Protein AF-A0A8C6UGY0-F1 (afdb_monomer)

Sequence (254 aa):
MSSPLVQVFDCLCHLDAMTVPVAARCPNSFCSDSETLQMAKPNTSGGLWNCAHPITYSQETQELLKLLMKESHLANVQKRQIRECLNNGAPLHLACVSMPSSPPPPQSKPSQSTSHGPASKLQKRRTIEQCKAGDSYVRERFRPGPIRDLEKEKQRFQRILEMGKDKGEVTINQRPSKKPPQQKERFDEIMEEIEERRQFLDDMASVGQEHEYANIINAEISQRIRELKMLDKSRTQTLEKGTLEQKRDKTEEI

Foldseek 3Di:
DDDPPDDDDDDDDDDDDDDDDDDDDDDDDDDDDDDDDDDDDDDDDDDPPDPPDQAQDDPVRVVVVVVVVVPDPDDPVLVVVVVVCNVRSNDPPPPPPPDPDDDDDPPDDPDPPPPPPPDPDPPPDDDPVRVVPDCPVPPDDDDDDPDDDVVVVVVQVVCCVVPVDNDPDDPDPDDPPPPPCDLVNVLVVLVVVLVVLVVVLVVCVVVVNNVVCVVVSVVVSVVSVVVNVVSVVVVVVVVVVVVVVVVVVVVVPD

pLDDT: mean 70.48, std 22.39, range [28.47, 98.31]

InterPro domains:
  IPR007914 Uncharacterised protein family UPF0193 [PF05250] (43-241)
  IPR007914 Uncharacterised protein family UPF0193 [PTHR28348] (42-246)

Radius of gyration: 41.96 Å; Cα contacts (8 Å, |Δi|>4): 59; chains: 1; bounding box: 64×87×104 Å

Secondary structure (DSSP, 8-state):
----------------------------------------PPPS---TT---S-----HHHHHHHHHHHHHS---HHHHHHHHHHHHHT----TT-------PPPP-----------------PPPPHHHHHSSSTTSPPPP-------HHHHHHHHHHHHHHS------------------HHHHHHHHHHHHHHHHHHHHHHHHHT-HHHHHHHHHHHHHHHHHHHHHHHHHHHHHHHHHHHHHHHHTTS--

Mean predicted aligned error: 24.03 Å

Structure (mmCIF, N/CA/C/O backbone):
data_AF-A0A8C6UGY0-F1
#
_entry.id   AF-A0A8C6UGY0-F1
#
loop_
_atom_site.group_PDB
_atom_site.id
_atom_site.type_symbol
_atom_site.label_atom_id
_atom_site.label_alt_id
_atom_site.label_comp_id
_atom_site.label_asym_id
_atom_site.label_entity_id
_atom_site.label_seq_id
_atom_site.pdbx_PDB_ins_code
_atom_site.Cartn_x
_atom_site.Cartn_y
_atom_site.Cartn_z
_atom_site.occupancy
_atom_site.B_iso_or_equiv
_atom_site.auth_seq_id
_atom_site.auth_comp_id
_atom_site.auth_asym_id
_atom_site.auth_atom_id
_atom_site.pdbx_PDB_model_num
ATOM 1 N N . MET A 1 1 ? -21.104 22.148 33.502 1.00 48.00 1 MET A N 1
ATOM 2 C CA . MET A 1 1 ? -20.696 20.932 34.228 1.00 48.00 1 MET A CA 1
ATOM 3 C C . MET A 1 1 ? -21.819 19.926 34.123 1.00 48.00 1 MET A C 1
ATOM 5 O O . MET A 1 1 ? -22.867 20.183 34.690 1.00 48.00 1 MET A O 1
ATOM 9 N N . SER A 1 2 ? -21.632 18.865 33.343 1.00 40.34 2 SER A N 1
ATOM 10 C CA . SER A 1 2 ? -22.206 17.541 33.607 1.00 40.34 2 SER A CA 1
ATOM 11 C C . SER A 1 2 ? -21.621 16.578 32.576 1.00 40.34 2 SER A C 1
ATOM 13 O O . SER A 1 2 ? -21.783 16.790 31.375 1.00 40.34 2 SER A O 1
ATOM 15 N N . SER A 1 3 ? -20.855 15.600 33.049 1.00 37.12 3 SER A N 1
ATOM 16 C CA . SER A 1 3 ? -20.213 14.569 32.234 1.00 37.12 3 SER A CA 1
ATOM 17 C C . SER A 1 3 ? -21.221 13.460 31.908 1.00 37.12 3 SER A C 1
ATOM 19 O O . SER A 1 3 ? -21.905 13.005 32.826 1.00 37.12 3 SER A O 1
ATOM 21 N N . PRO A 1 4 ? -21.304 12.970 30.660 1.00 44.72 4 PRO A N 1
ATOM 22 C CA . PRO A 1 4 ? -22.103 11.801 30.317 1.00 44.72 4 PRO A CA 1
ATOM 23 C C . PRO A 1 4 ? -21.288 10.542 30.630 1.00 44.72 4 PRO A C 1
ATOM 25 O O . PRO A 1 4 ? -20.620 9.977 29.772 1.00 44.72 4 PRO A O 1
ATOM 28 N N . LEU A 1 5 ? -21.276 10.149 31.901 1.00 44.47 5 LEU A N 1
ATOM 29 C CA . LEU A 1 5 ? -20.612 8.933 32.374 1.00 44.47 5 LEU A CA 1
ATOM 30 C C . LEU A 1 5 ? -21.593 8.082 33.184 1.00 44.47 5 LEU A C 1
ATOM 32 O O . LEU A 1 5 ? -21.281 7.636 34.278 1.00 44.47 5 LEU A O 1
ATOM 36 N N . VAL A 1 6 ? -22.812 7.908 32.676 1.00 49.00 6 VAL A N 1
ATOM 37 C CA . VAL A 1 6 ? -23.770 6.925 33.191 1.00 49.00 6 VAL A CA 1
ATOM 38 C C . VAL A 1 6 ? -24.689 6.545 32.039 1.00 49.00 6 VAL A C 1
ATOM 40 O O . VAL A 1 6 ? -25.429 7.407 31.582 1.00 49.00 6 VAL A O 1
ATOM 43 N N . GLN A 1 7 ? -24.602 5.295 31.578 1.00 47.72 7 GLN A N 1
ATOM 44 C CA . GLN A 1 7 ? -25.658 4.484 30.942 1.00 47.72 7 GLN A CA 1
ATOM 45 C C . GLN A 1 7 ? -25.029 3.491 29.962 1.00 47.72 7 GLN A C 1
ATOM 47 O O . GLN A 1 7 ? -25.076 3.727 28.767 1.00 47.72 7 GLN A O 1
ATOM 52 N N . VAL A 1 8 ? -24.469 2.387 30.463 1.00 38.47 8 VAL A N 1
ATOM 53 C CA . VAL A 1 8 ? -24.613 1.068 29.818 1.00 38.47 8 VAL A CA 1
ATOM 54 C C . VAL A 1 8 ? -24.438 0.010 30.919 1.00 38.47 8 VAL A C 1
ATOM 56 O O . VAL A 1 8 ? -23.391 -0.609 31.061 1.00 38.47 8 VAL A O 1
ATOM 59 N N . PHE A 1 9 ? -25.437 -0.111 31.787 1.00 35.66 9 PHE A N 1
ATOM 60 C CA . PHE A 1 9 ? -25.655 -1.312 32.592 1.00 35.66 9 PHE A CA 1
ATOM 61 C C . PHE A 1 9 ? -26.981 -1.912 32.102 1.00 35.66 9 PHE A C 1
ATOM 63 O O . PHE A 1 9 ? -27.909 -1.153 31.825 1.00 35.66 9 PHE A O 1
ATOM 70 N N . ASP A 1 10 ? -27.016 -3.243 32.017 1.00 35.84 10 ASP A N 1
ATOM 71 C CA . ASP A 1 10 ? -28.171 -4.135 31.804 1.00 35.84 10 ASP A CA 1
ATOM 72 C C . ASP A 1 10 ? -28.516 -4.550 30.358 1.00 35.84 10 ASP A C 1
ATOM 74 O O . ASP A 1 10 ? -29.255 -3.869 29.654 1.00 35.84 10 ASP A O 1
ATOM 78 N N . CYS A 1 11 ? -28.086 -5.756 29.951 1.00 40.28 11 CYS A N 1
ATOM 79 C CA . CYS A 1 11 ? -29.002 -6.899 29.750 1.00 40.28 11 CYS A CA 1
ATOM 80 C C . CYS A 1 11 ? -28.274 -8.164 29.253 1.00 40.28 11 CYS A C 1
ATOM 82 O O . CYS A 1 11 ? -27.754 -8.223 28.143 1.00 40.28 11 CYS A O 1
ATOM 84 N N . LEU A 1 12 ? -28.312 -9.195 30.098 1.00 38.34 12 LEU A N 1
ATOM 85 C CA . LEU A 1 12 ? -27.922 -10.582 29.850 1.00 38.34 12 LEU A CA 1
ATOM 86 C C . LEU A 1 12 ? -29.141 -11.393 29.335 1.00 38.34 12 LEU A C 1
ATOM 88 O O . LEU A 1 12 ? -30.265 -11.124 29.757 1.00 38.34 12 LEU A O 1
ATOM 92 N N . CYS A 1 13 ? -28.869 -12.450 28.550 1.00 41.09 13 CYS A N 1
ATOM 93 C CA . CYS A 1 13 ? -29.682 -13.666 28.288 1.00 41.09 13 CYS A CA 1
ATOM 94 C C . CYS A 1 13 ? -30.672 -13.711 27.092 1.00 41.09 13 CYS A C 1
ATOM 96 O O . CYS A 1 13 ? -31.822 -13.301 27.238 1.00 41.09 13 CYS A O 1
ATOM 98 N N . HIS A 1 14 ? -30.312 -14.439 26.013 1.00 36.75 14 HIS A N 1
ATOM 99 C CA . HIS A 1 14 ? -30.998 -15.695 25.605 1.00 36.75 14 HIS A CA 1
ATOM 100 C C . HIS A 1 14 ? -30.281 -16.488 24.473 1.00 36.75 14 HIS A C 1
ATOM 102 O O . HIS A 1 14 ? -30.021 -15.956 23.399 1.00 36.75 14 HIS A O 1
ATOM 108 N N . LEU A 1 15 ? -30.020 -17.773 24.772 1.00 38.62 15 LEU A N 1
ATOM 109 C CA . LEU A 1 15 ? -29.794 -18.989 23.943 1.00 38.62 15 LEU A CA 1
ATOM 110 C C . LEU A 1 15 ? -30.726 -19.089 22.696 1.00 38.62 15 LEU A C 1
ATOM 112 O O . LEU A 1 15 ? -31.784 -18.471 22.712 1.00 38.62 15 LEU A O 1
ATOM 116 N N . ASP A 1 16 ? -30.526 -19.868 21.615 1.00 33.69 16 ASP A N 1
ATOM 117 C CA . ASP A 1 16 ? -29.732 -21.082 21.330 1.00 33.69 16 ASP A CA 1
ATOM 118 C C . ASP A 1 16 ? -29.768 -21.441 19.810 1.00 33.69 16 ASP A C 1
ATOM 120 O O . ASP A 1 16 ? -30.736 -21.095 19.135 1.00 33.69 16 ASP A O 1
ATOM 124 N N . ALA A 1 17 ? -28.796 -22.265 19.361 1.00 38.38 17 ALA A N 1
ATOM 125 C CA . ALA A 1 17 ? -28.876 -23.359 18.349 1.00 38.38 17 ALA A CA 1
ATOM 126 C C . ALA A 1 17 ? -29.225 -23.073 16.854 1.00 38.38 17 ALA A C 1
ATOM 128 O O . ALA A 1 17 ? -30.003 -22.190 16.536 1.00 38.38 17 ALA A O 1
ATOM 129 N N . MET A 1 18 ? -28.824 -23.826 15.811 1.00 31.12 18 MET A N 1
ATOM 130 C CA . MET A 1 18 ? -27.861 -24.902 15.494 1.00 31.12 18 MET A CA 1
ATOM 131 C C . MET A 1 18 ? -27.992 -25.201 13.961 1.00 31.12 18 MET A C 1
ATOM 133 O O . MET A 1 18 ? -29.072 -25.040 13.399 1.00 31.12 18 MET A O 1
ATOM 137 N N . THR A 1 19 ? -26.946 -25.784 13.349 1.00 36.22 19 THR A N 1
ATOM 138 C CA . THR A 1 19 ? -26.980 -26.763 12.216 1.00 36.22 19 THR A CA 1
ATOM 139 C C . THR A 1 19 ? -26.794 -26.307 10.748 1.00 36.22 19 THR A C 1
ATOM 141 O O . THR A 1 19 ? -27.593 -25.581 10.167 1.00 36.22 19 THR A O 1
ATOM 144 N N . VAL A 1 20 ? -25.771 -26.913 10.120 1.00 35.00 20 VAL A N 1
ATOM 145 C CA . VAL A 1 20 ? -25.465 -27.085 8.675 1.00 35.00 20 VAL A CA 1
ATOM 146 C C . VAL A 1 20 ? -25.478 -28.605 8.387 1.00 35.00 20 VAL A C 1
ATOM 148 O O . VAL A 1 20 ? -25.120 -29.345 9.307 1.00 35.00 20 VAL A O 1
ATOM 151 N N . PRO A 1 21 ? -25.904 -29.124 7.206 1.00 45.19 21 PRO A N 1
ATOM 152 C CA . PRO A 1 21 ? -24.957 -29.725 6.217 1.00 45.19 21 PRO A CA 1
ATOM 153 C C . PRO A 1 21 ? -25.400 -29.590 4.720 1.00 45.19 21 PRO A C 1
ATOM 155 O O . PRO A 1 21 ? -26.587 -29.494 4.439 1.00 45.19 21 PRO A O 1
ATOM 158 N N . VAL A 1 22 ? -24.525 -29.345 3.721 1.00 33.75 22 VAL A N 1
ATOM 159 C CA . VAL A 1 22 ? -23.615 -30.213 2.899 1.00 33.75 22 VAL A CA 1
ATOM 160 C C . VAL A 1 22 ? -24.236 -30.955 1.673 1.00 33.75 22 VAL A C 1
ATOM 162 O O . VAL A 1 22 ? -25.108 -31.796 1.824 1.00 33.75 22 VAL A O 1
ATOM 165 N N . ALA A 1 23 ? -23.607 -30.702 0.500 1.00 34.69 23 ALA A N 1
ATOM 166 C CA . ALA A 1 23 ? -23.383 -31.510 -0.734 1.00 34.69 23 ALA A CA 1
ATOM 167 C C . ALA A 1 23 ? -24.501 -31.816 -1.768 1.00 34.69 23 ALA A C 1
ATOM 169 O O . ALA A 1 23 ? -25.513 -32.417 -1.444 1.00 34.69 23 ALA A O 1
ATOM 170 N N . ALA A 1 24 ? -24.224 -31.584 -3.072 1.00 35.09 24 ALA A N 1
ATOM 171 C CA . ALA A 1 24 ? -23.755 -32.605 -4.045 1.00 35.09 24 ALA A CA 1
ATOM 172 C C . ALA A 1 24 ? -23.760 -32.113 -5.525 1.00 35.09 24 ALA A C 1
ATOM 174 O O . ALA A 1 24 ? -24.445 -31.164 -5.889 1.00 35.09 24 ALA A O 1
ATOM 175 N N . ARG A 1 25 ? -22.937 -32.770 -6.360 1.00 31.98 25 ARG A N 1
ATOM 176 C CA . ARG A 1 25 ? -22.552 -32.501 -7.770 1.00 31.98 25 ARG A CA 1
ATOM 177 C C . ARG A 1 25 ? -23.517 -33.089 -8.832 1.00 31.98 25 ARG A C 1
ATOM 179 O O . ARG A 1 25 ? -24.020 -34.180 -8.618 1.00 31.98 25 ARG A O 1
ATOM 186 N N . CYS A 1 26 ? -23.621 -32.373 -9.970 1.00 29.88 26 CYS A N 1
ATOM 187 C CA . CYS A 1 26 ? -23.594 -32.700 -11.432 1.00 29.88 26 CYS A CA 1
ATOM 188 C C . CYS A 1 26 ? -23.801 -34.154 -11.976 1.00 29.88 26 CYS A C 1
ATOM 190 O O . CYS A 1 26 ? -23.555 -35.100 -11.241 1.00 29.88 26 CYS A O 1
ATOM 192 N N . PRO A 1 27 ? -23.844 -34.385 -13.322 1.00 56.47 27 PRO A N 1
ATOM 193 C CA . PRO A 1 27 ? -24.633 -33.802 -14.436 1.00 56.47 27 PRO A CA 1
ATOM 194 C C . PRO A 1 27 ? -25.122 -34.875 -15.474 1.00 56.47 27 PRO A C 1
ATOM 196 O O . PRO A 1 27 ? -24.880 -36.065 -15.302 1.00 56.47 27 PRO A O 1
ATOM 199 N N . ASN A 1 28 ? -25.700 -34.405 -16.596 1.00 34.38 28 ASN A N 1
ATOM 200 C CA . ASN A 1 28 ? -25.737 -34.960 -17.975 1.00 34.38 28 ASN A CA 1
ATOM 201 C C . ASN A 1 28 ? -27.121 -35.237 -18.584 1.00 34.38 28 ASN A C 1
ATOM 203 O O . ASN A 1 28 ? -27.865 -36.117 -18.165 1.00 34.38 28 ASN A O 1
ATOM 207 N N . SER A 1 29 ? -27.386 -34.493 -19.660 1.00 31.69 29 SER A N 1
ATOM 208 C CA . SER A 1 29 ? -28.481 -34.622 -20.614 1.00 31.69 29 SER A CA 1
ATOM 209 C C . SER A 1 29 ? -28.053 -35.451 -21.831 1.00 31.69 29 SER A C 1
ATOM 211 O O . SER A 1 29 ? -26.914 -35.379 -22.294 1.00 31.69 29 SER A O 1
ATOM 213 N N . PHE A 1 30 ? -28.995 -36.237 -22.348 1.00 28.47 30 PHE A N 1
ATOM 214 C CA . PHE A 1 30 ? -28.858 -37.137 -23.490 1.00 28.47 30 PHE A CA 1
ATOM 215 C C . PHE A 1 30 ? -29.837 -36.702 -24.601 1.00 28.47 30 PHE A C 1
ATOM 217 O O . PHE A 1 30 ? -30.992 -36.428 -24.294 1.00 28.47 30 PHE A O 1
ATOM 224 N N . CYS A 1 31 ? -29.301 -36.583 -25.830 1.00 33.06 31 CYS A N 1
ATOM 225 C CA . CYS A 1 31 ? -29.827 -36.834 -27.197 1.00 33.06 31 CYS A CA 1
ATOM 226 C C . CYS A 1 31 ? -31.352 -37.038 -27.406 1.00 33.06 31 CYS A C 1
ATOM 228 O O . CYS A 1 31 ? -31.989 -37.682 -26.588 1.00 33.06 31 CYS A O 1
ATOM 230 N N . SER A 1 32 ? 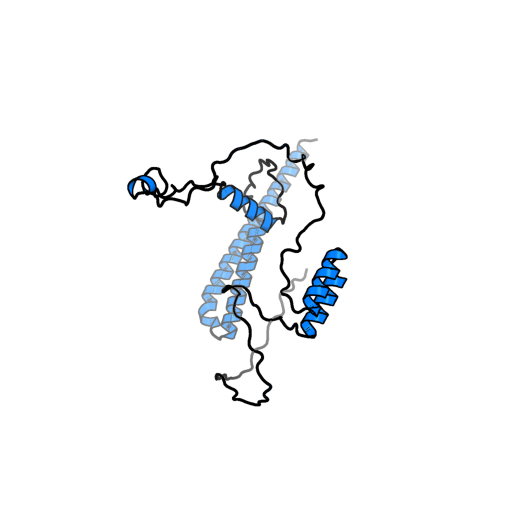-32.026 -36.645 -28.496 1.00 35.53 32 SER A N 1
ATOM 231 C CA . SER A 1 32 ? -31.700 -36.324 -29.902 1.00 35.53 32 SER A CA 1
ATOM 232 C C . SER A 1 32 ? -32.920 -35.614 -30.528 1.00 35.53 32 SER A C 1
ATOM 234 O O . SER A 1 32 ? -34.006 -35.714 -29.971 1.00 35.53 32 SER A O 1
ATOM 236 N N . ASP A 1 33 ? -32.773 -34.985 -31.700 1.00 30.17 33 ASP A N 1
ATOM 237 C CA . ASP A 1 33 ? -33.563 -35.382 -32.880 1.00 30.17 33 ASP A CA 1
ATOM 238 C C . ASP A 1 33 ? -33.024 -34.766 -34.179 1.00 30.17 33 ASP A C 1
ATOM 240 O O . ASP A 1 33 ? -32.336 -33.746 -34.207 1.00 30.17 33 ASP A O 1
ATOM 244 N N . SER A 1 34 ? -33.280 -35.513 -35.244 1.00 40.09 34 SER A N 1
ATOM 245 C CA . SER A 1 34 ? -32.649 -35.543 -36.559 1.00 40.09 34 SER A CA 1
ATOM 246 C C . SER A 1 34 ? -33.527 -34.936 -37.649 1.00 40.09 34 SER A C 1
ATOM 248 O O . SER A 1 34 ? -34.713 -35.233 -37.667 1.00 40.09 34 SER A O 1
ATOM 250 N N . GLU A 1 35 ? -32.939 -34.289 -38.661 1.00 34.72 35 GLU A N 1
ATOM 251 C CA . GLU A 1 35 ? -33.404 -34.471 -40.043 1.00 34.72 35 GLU A CA 1
ATOM 252 C C . GLU A 1 35 ? -32.343 -34.069 -41.075 1.00 34.72 35 GLU A C 1
ATOM 254 O O . GLU A 1 35 ? -31.468 -33.240 -40.835 1.00 34.72 35 GLU A O 1
ATOM 259 N N . THR A 1 36 ? -32.390 -34.747 -42.216 1.00 40.19 36 THR A N 1
ATOM 260 C CA . THR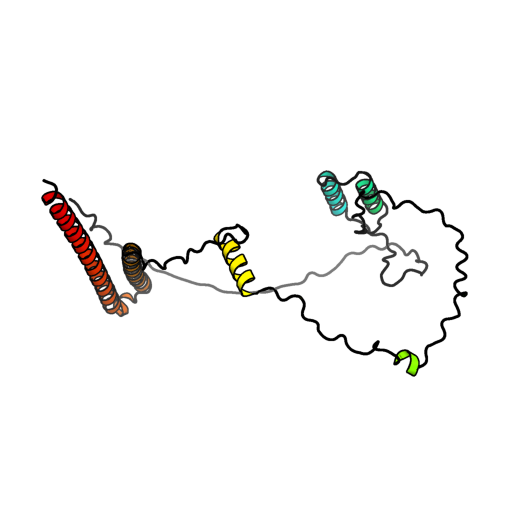 A 1 36 ? -31.300 -34.925 -43.179 1.00 40.19 36 THR A CA 1
ATOM 261 C C . THR A 1 36 ? -31.643 -34.194 -44.474 1.00 40.19 36 THR A C 1
ATOM 263 O O . THR A 1 36 ? -32.733 -34.414 -44.991 1.00 40.19 36 THR A O 1
ATOM 266 N N . LEU A 1 37 ? -30.716 -33.443 -45.089 1.00 35.38 37 LEU A N 1
ATOM 267 C CA . LEU A 1 37 ? -30.766 -33.220 -46.542 1.00 35.38 37 LEU A CA 1
ATOM 268 C C . LEU A 1 37 ? -29.379 -32.988 -47.175 1.00 35.38 37 LEU A C 1
ATOM 270 O O . LEU A 1 37 ? -28.763 -31.941 -47.033 1.00 35.38 37 LEU A O 1
ATOM 274 N N . GLN A 1 38 ? -28.943 -34.046 -47.860 1.00 34.06 38 GLN A N 1
ATOM 275 C CA . GLN A 1 38 ? -28.188 -34.164 -49.117 1.00 34.06 38 GLN A CA 1
ATOM 276 C C . GLN A 1 38 ? -26.983 -33.261 -49.450 1.00 34.06 38 GLN A C 1
ATOM 278 O O . GLN A 1 38 ? -26.981 -32.038 -49.390 1.00 34.06 38 GLN A O 1
ATOM 283 N N . MET A 1 39 ? -25.952 -33.966 -49.921 1.00 37.34 39 MET A N 1
ATOM 284 C CA . MET A 1 39 ? -24.599 -33.511 -50.212 1.00 37.34 39 MET A CA 1
ATOM 285 C C . MET A 1 39 ? -24.474 -32.793 -51.563 1.00 37.34 39 MET A C 1
ATOM 287 O O . MET A 1 39 ? -24.915 -33.309 -52.588 1.00 37.34 39 MET A O 1
ATOM 291 N N . ALA A 1 40 ? -23.717 -31.694 -51.584 1.00 40.31 40 ALA A N 1
ATOM 292 C CA . ALA A 1 40 ? -23.037 -31.194 -52.777 1.00 40.31 40 ALA A CA 1
ATOM 293 C C . ALA A 1 40 ? -21.524 -31.434 -52.626 1.00 40.31 40 ALA A C 1
ATOM 295 O O . ALA A 1 40 ? -20.929 -31.085 -51.607 1.00 40.31 40 ALA A O 1
ATOM 296 N N . LYS A 1 41 ? -20.897 -32.066 -53.626 1.00 47.09 41 LYS A N 1
ATOM 297 C CA . LYS A 1 41 ? -19.447 -32.337 -53.661 1.00 47.09 41 LYS A CA 1
ATOM 298 C C . LYS A 1 41 ? -18.654 -31.024 -53.791 1.00 47.09 41 LYS A C 1
ATOM 300 O O . LYS A 1 41 ? -18.907 -30.300 -54.753 1.00 47.09 41 LYS A O 1
ATOM 305 N N . PRO A 1 42 ? -17.655 -30.734 -52.936 1.00 44.69 42 PRO A N 1
ATOM 306 C CA . PRO A 1 42 ? -16.729 -29.641 -53.196 1.00 44.69 42 PRO A CA 1
ATOM 307 C C . PRO A 1 42 ? -15.548 -30.115 -54.055 1.00 44.69 42 PRO A C 1
ATOM 309 O O . PRO A 1 42 ? -14.878 -31.101 -53.739 1.00 44.69 42 PRO A O 1
ATOM 312 N N . ASN A 1 43 ? -15.275 -29.379 -55.134 1.00 41.19 43 ASN A N 1
ATOM 313 C CA . ASN A 1 43 ? -14.009 -29.468 -55.854 1.00 41.19 43 ASN A CA 1
ATOM 314 C C . ASN A 1 43 ? -12.875 -28.982 -54.944 1.00 41.19 43 ASN A C 1
ATOM 316 O O . ASN A 1 43 ? -12.932 -27.910 -54.342 1.00 41.19 43 ASN A O 1
ATOM 320 N N . THR A 1 44 ? -11.841 -29.805 -54.847 1.00 48.56 44 THR A N 1
ATOM 321 C CA . THR A 1 44 ? -10.674 -29.626 -53.992 1.00 48.56 44 THR A CA 1
ATOM 322 C C . THR A 1 44 ? -9.684 -28.629 -54.596 1.00 48.56 44 THR A C 1
ATOM 324 O O . THR A 1 44 ? -8.980 -28.982 -55.538 1.00 48.56 44 THR A O 1
ATOM 327 N N . SER A 1 45 ? -9.562 -27.430 -54.016 1.00 50.16 45 SER A N 1
ATOM 328 C CA . SER A 1 45 ? -8.273 -26.716 -53.911 1.00 50.16 45 SER A CA 1
ATOM 329 C C . SER A 1 45 ? -8.379 -25.474 -53.010 1.00 50.16 45 SER A C 1
ATOM 331 O O . SER A 1 45 ? -8.610 -24.363 -53.483 1.00 50.16 45 SER A O 1
ATOM 333 N N . GLY A 1 46 ? -8.171 -25.645 -51.703 1.00 46.50 46 GLY A N 1
ATOM 334 C CA . GLY A 1 46 ? -7.988 -24.548 -50.748 1.00 46.50 46 GLY A CA 1
ATOM 335 C C . GLY A 1 46 ? -7.114 -25.027 -49.591 1.00 46.50 46 GLY A C 1
ATOM 336 O O . GLY A 1 46 ? -7.402 -26.065 -49.007 1.00 46.50 46 GLY A O 1
ATOM 337 N N . GLY A 1 47 ? -5.996 -24.343 -49.322 1.00 57.34 47 GLY A N 1
ATOM 338 C CA . GLY A 1 47 ? -5.039 -24.732 -48.278 1.00 57.34 47 GLY A CA 1
ATOM 339 C C . GLY A 1 47 ? -5.646 -24.763 -46.870 1.00 57.34 47 GLY A C 1
ATOM 340 O O . GLY A 1 47 ? -6.683 -24.153 -46.632 1.00 57.34 47 GLY A O 1
ATOM 341 N N . LEU A 1 48 ? -4.948 -25.430 -45.941 1.00 62.44 48 LEU A N 1
ATOM 342 C CA . LEU A 1 48 ? -5.337 -25.766 -44.553 1.00 62.44 48 LEU A CA 1
ATOM 343 C C . LEU A 1 48 ? -5.949 -24.624 -43.704 1.00 62.44 48 LEU A C 1
ATOM 345 O O . LEU A 1 48 ? -6.545 -24.892 -42.669 1.00 62.44 48 LEU A O 1
ATOM 349 N N . TRP A 1 49 ? -5.827 -23.368 -44.136 1.00 58.16 49 TRP A N 1
ATOM 350 C CA . TRP A 1 49 ? -6.261 -22.173 -43.404 1.00 58.16 49 TRP A CA 1
ATOM 351 C C . TRP A 1 49 ? -7.323 -21.337 -44.133 1.00 58.16 49 TRP A C 1
ATOM 353 O O . TRP A 1 49 ? -7.733 -20.297 -43.627 1.00 58.16 49 TRP A O 1
ATOM 363 N N . ASN A 1 50 ? -7.788 -21.778 -45.305 1.00 55.75 50 ASN A N 1
ATOM 364 C CA . ASN A 1 50 ? -8.884 -21.133 -46.020 1.00 55.75 50 ASN A CA 1
ATOM 365 C C . ASN A 1 50 ? -10.161 -21.937 -45.774 1.00 55.75 50 ASN A C 1
ATOM 367 O O . ASN A 1 50 ? -10.376 -22.972 -46.404 1.00 55.75 50 ASN A O 1
ATOM 371 N N . CYS A 1 51 ? -11.015 -21.466 -44.865 1.00 53.06 51 CYS A N 1
ATOM 372 C CA . CYS A 1 51 ? -12.362 -22.005 -44.716 1.00 53.06 51 CYS A CA 1
ATOM 373 C C . CYS A 1 51 ? -13.139 -21.719 -46.010 1.00 53.06 51 CYS A C 1
ATOM 375 O O . CYS A 1 51 ? -13.689 -20.638 -46.184 1.00 53.06 51 CYS A O 1
ATOM 377 N N . ALA A 1 52 ? -13.166 -22.679 -46.935 1.00 55.47 52 ALA A N 1
ATOM 378 C CA . ALA A 1 52 ? -13.895 -22.590 -48.204 1.00 55.47 52 ALA A CA 1
ATOM 379 C C . ALA A 1 52 ? -15.423 -22.733 -48.035 1.00 55.47 52 ALA A C 1
ATOM 381 O O . ALA A 1 52 ? -16.143 -22.918 -49.015 1.00 55.47 52 ALA A O 1
ATOM 382 N N . HIS A 1 53 ? -15.917 -22.676 -46.796 1.00 60.94 53 HIS A N 1
ATOM 383 C CA . HIS A 1 53 ? -17.333 -22.754 -46.476 1.00 60.94 53 HIS A CA 1
ATOM 384 C C . HIS A 1 53 ? -17.874 -21.345 -46.220 1.00 60.94 53 HIS A C 1
ATOM 386 O O . HIS A 1 53 ? -17.277 -20.617 -45.422 1.00 60.94 53 HIS A O 1
ATOM 392 N N . PRO A 1 54 ? -18.989 -20.953 -46.864 1.00 65.12 54 PRO A N 1
ATOM 393 C CA . PRO A 1 54 ? -19.661 -19.708 -46.528 1.00 65.12 54 PRO A CA 1
ATOM 394 C C . PRO A 1 54 ? -20.077 -19.754 -45.054 1.00 65.12 54 PRO A C 1
ATOM 396 O O . PRO A 1 54 ? -20.728 -20.696 -44.603 1.00 65.12 54 PRO A O 1
ATOM 399 N N . ILE A 1 55 ? -19.660 -18.747 -44.295 1.00 74.25 55 ILE A N 1
ATOM 400 C CA . ILE A 1 55 ? -20.018 -18.578 -42.891 1.00 74.25 55 ILE A CA 1
ATOM 401 C C . ILE A 1 55 ? -21.455 -18.064 -42.847 1.00 74.25 55 ILE A C 1
ATOM 403 O O . ILE A 1 55 ? -21.746 -16.958 -43.297 1.00 74.25 55 ILE A O 1
ATOM 407 N N . THR A 1 56 ? -22.365 -18.852 -42.285 1.00 77.81 56 THR A N 1
ATOM 408 C CA . THR A 1 56 ? -23.735 -18.406 -42.018 1.00 77.81 56 THR A CA 1
ATOM 409 C C . THR A 1 56 ? -23.766 -17.617 -40.711 1.00 77.81 56 THR A C 1
ATOM 411 O O . THR A 1 56 ? -23.535 -18.176 -39.639 1.00 77.81 56 THR A O 1
ATOM 414 N N . TYR A 1 57 ? -24.048 -16.317 -40.782 1.00 84.12 57 TYR A N 1
ATOM 415 C CA . TYR A 1 57 ? -24.209 -15.475 -39.595 1.00 84.12 57 TYR A CA 1
ATOM 416 C C . TYR A 1 57 ? -25.596 -15.671 -38.972 1.00 84.12 57 TYR A C 1
ATOM 418 O O . TYR A 1 57 ? -26.597 -15.515 -39.673 1.00 84.12 57 TYR A O 1
ATOM 426 N N . SER A 1 58 ? -25.653 -15.950 -37.663 1.00 89.19 58 SER A N 1
ATOM 427 C CA . SER A 1 58 ? -26.909 -15.978 -36.894 1.00 89.19 58 SER A CA 1
ATOM 428 C C . SER A 1 58 ? -27.636 -14.631 -36.982 1.00 89.19 58 SER A C 1
ATOM 430 O O . SER A 1 58 ? -26.991 -13.580 -37.060 1.00 89.19 58 SER A O 1
ATOM 432 N N . GLN A 1 59 ? -28.971 -14.650 -36.944 1.00 89.56 59 GLN A N 1
ATOM 433 C CA . GLN A 1 59 ? -29.800 -13.444 -37.015 1.00 89.56 59 GLN A CA 1
ATOM 434 C C . GLN A 1 59 ? -29.431 -12.436 -35.916 1.00 89.56 59 GLN A C 1
ATOM 436 O O . GLN A 1 59 ? -29.236 -11.256 -36.207 1.00 89.56 59 GLN A O 1
ATOM 441 N N . GLU A 1 60 ? -29.213 -12.916 -34.690 1.00 92.25 60 GLU A N 1
ATOM 442 C CA . GLU A 1 60 ? -28.781 -12.090 -33.556 1.00 92.25 60 GLU A CA 1
ATOM 443 C C . GLU A 1 60 ? -27.446 -11.381 -33.842 1.00 92.25 60 GLU A C 1
ATOM 445 O O . GLU A 1 60 ? -27.277 -10.194 -33.564 1.00 92.25 60 GLU A O 1
ATOM 450 N N . THR A 1 61 ? -26.494 -12.078 -34.475 1.00 90.19 61 THR A N 1
ATOM 451 C CA . THR A 1 61 ? -25.187 -11.511 -34.848 1.00 90.19 61 THR A CA 1
ATOM 452 C C . THR A 1 61 ? -25.319 -10.451 -35.941 1.00 90.19 61 THR A C 1
ATOM 454 O O . THR A 1 61 ? -24.631 -9.429 -35.902 1.00 90.19 61 THR A O 1
ATOM 457 N N . GLN A 1 62 ? -26.207 -10.667 -36.914 1.00 90.38 62 GLN A N 1
ATOM 458 C CA . GLN A 1 62 ? -26.472 -9.686 -37.966 1.00 90.38 62 GLN A CA 1
ATOM 459 C C . GLN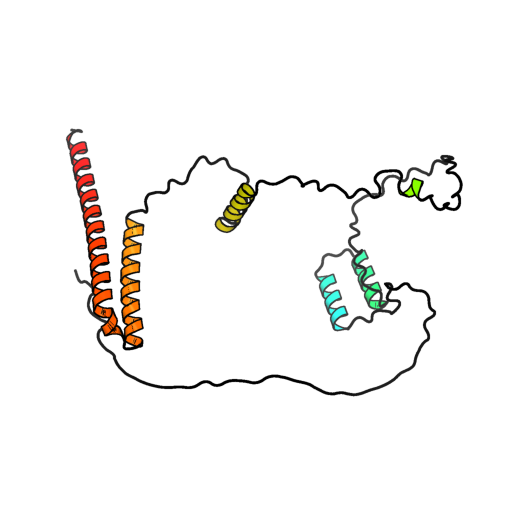 A 1 62 ? -27.116 -8.414 -37.404 1.00 90.38 62 GLN A C 1
ATOM 461 O O . GLN A 1 62 ? -26.777 -7.312 -37.838 1.00 90.38 62 GLN A O 1
ATOM 466 N N . GLU A 1 63 ? -28.042 -8.549 -36.455 1.00 93.38 63 GLU A N 1
ATOM 467 C CA . GLU A 1 63 ? -28.700 -7.424 -35.784 1.00 93.38 63 GLU A CA 1
ATOM 468 C C . GLU A 1 63 ? -27.720 -6.635 -34.914 1.00 93.38 63 GLU A C 1
ATOM 470 O O . GLU A 1 63 ? -27.637 -5.409 -35.039 1.00 93.38 63 GLU A O 1
ATOM 475 N N . LEU A 1 64 ? -26.894 -7.333 -34.132 1.00 93.94 64 LEU A N 1
ATOM 476 C CA . LEU A 1 64 ? -25.828 -6.717 -33.348 1.00 93.94 64 LEU A CA 1
ATOM 477 C C . LEU A 1 64 ? -24.854 -5.935 -34.238 1.00 93.94 64 LEU A C 1
ATOM 479 O O . LEU A 1 64 ? -24.547 -4.777 -33.953 1.00 93.94 64 LEU A O 1
ATOM 483 N N . LEU A 1 65 ? -24.391 -6.520 -35.347 1.00 91.75 65 LEU A N 1
ATOM 484 C CA . LEU A 1 65 ? -23.438 -5.842 -36.227 1.00 91.75 65 LEU A CA 1
ATOM 485 C C . LEU A 1 65 ? -24.058 -4.612 -36.909 1.00 91.75 65 LEU A C 1
ATOM 487 O O . LEU A 1 65 ? -23.380 -3.598 -37.076 1.00 91.75 65 LEU A O 1
ATOM 491 N N . LYS A 1 66 ? -25.357 -4.646 -37.238 1.00 91.31 66 LYS A N 1
ATOM 492 C CA . LYS A 1 66 ? -26.093 -3.471 -37.741 1.00 91.31 66 LYS A CA 1
ATOM 493 C C . LYS A 1 66 ? -26.156 -2.350 -36.700 1.00 91.31 66 LYS A C 1
ATOM 495 O O . LYS A 1 66 ? -25.969 -1.190 -37.072 1.00 91.31 66 LYS A O 1
ATOM 500 N N . LEU A 1 67 ? -26.391 -2.679 -35.427 1.00 94.94 67 LEU A N 1
ATOM 501 C CA . LEU A 1 67 ? -26.394 -1.703 -34.335 1.00 94.94 67 LEU A CA 1
ATOM 502 C C . LEU A 1 67 ? -24.999 -1.096 -34.141 1.00 94.94 67 LEU A C 1
ATOM 504 O O . LEU A 1 67 ? -24.852 0.125 -34.180 1.00 94.94 67 LEU A O 1
ATOM 508 N N . LEU A 1 68 ? -23.961 -1.936 -34.087 1.00 92.19 68 LEU A N 1
ATOM 509 C CA . LEU A 1 68 ? -22.569 -1.490 -33.990 1.00 92.19 68 LEU A CA 1
ATOM 510 C C . LEU A 1 68 ? -22.184 -0.575 -35.155 1.00 92.19 68 LEU A C 1
ATOM 512 O O . LEU A 1 68 ? -21.547 0.450 -34.944 1.00 92.19 68 LEU A O 1
ATOM 516 N N . MET A 1 69 ? -22.601 -0.875 -36.386 1.00 89.94 69 MET A N 1
ATOM 517 C CA . MET A 1 69 ? -22.370 -0.008 -37.551 1.00 89.94 69 MET A CA 1
ATOM 518 C C . MET A 1 69 ? -23.134 1.325 -37.504 1.00 89.94 69 MET A C 1
ATOM 520 O O . MET A 1 69 ? -22.765 2.269 -38.213 1.00 89.94 69 MET A O 1
ATOM 524 N N . LYS A 1 70 ? -24.239 1.397 -36.756 1.00 90.12 70 LYS A N 1
ATOM 525 C CA . LYS A 1 70 ? -25.029 2.621 -36.568 1.00 90.12 70 LYS A CA 1
ATOM 526 C C . LYS A 1 70 ? -24.384 3.524 -35.520 1.00 90.12 70 LYS A C 1
ATOM 528 O O . LYS A 1 70 ? -24.328 4.730 -35.737 1.00 90.12 70 LYS A O 1
ATOM 533 N N . GLU A 1 71 ? -23.886 2.932 -34.441 1.00 91.62 71 GLU A N 1
ATOM 534 C CA . GLU A 1 71 ? -23.263 3.637 -33.316 1.00 91.62 71 GLU A CA 1
ATOM 535 C C . GLU A 1 71 ? -21.791 3.983 -33.574 1.00 91.62 71 GLU A C 1
ATOM 537 O O . GLU A 1 71 ? -21.305 5.018 -33.125 1.00 91.62 71 GLU A O 1
ATOM 542 N N . SER A 1 72 ? -21.082 3.169 -34.360 1.00 83.69 72 SER A N 1
ATOM 543 C CA . SER A 1 72 ? -19.731 3.488 -34.819 1.00 83.69 72 SER A CA 1
ATOM 544 C C . SER A 1 72 ? -19.766 4.440 -36.021 1.00 83.69 72 SER A C 1
ATOM 546 O O . SER A 1 72 ? -20.452 4.223 -37.028 1.00 83.69 72 SER A O 1
ATOM 548 N N . HIS A 1 73 ? -18.970 5.507 -35.954 1.00 86.44 73 HIS A N 1
ATOM 549 C CA . HIS A 1 73 ? -18.777 6.468 -37.044 1.00 86.44 73 HIS A CA 1
ATOM 550 C C . HIS A 1 73 ? -17.895 5.900 -38.180 1.00 86.44 73 HIS A C 1
ATOM 552 O O . HIS A 1 73 ? -16.936 6.532 -38.613 1.00 86.44 73 HIS A O 1
ATOM 558 N N . LEU A 1 74 ? -18.199 4.692 -38.671 1.00 83.81 74 LEU A N 1
ATOM 559 C CA . LEU A 1 74 ? -17.509 4.082 -39.813 1.00 83.81 74 LEU A CA 1
ATOM 560 C C . LEU A 1 74 ? -17.804 4.842 -41.112 1.00 83.81 74 LEU A C 1
ATOM 562 O O . LEU A 1 74 ? -18.909 5.352 -41.320 1.00 83.81 74 LEU A O 1
ATOM 566 N N . ALA A 1 75 ? -16.846 4.853 -42.037 1.00 87.69 75 ALA A N 1
ATOM 567 C CA . ALA A 1 75 ? -17.061 5.412 -43.367 1.00 87.69 75 ALA A CA 1
ATOM 568 C C . ALA A 1 75 ? -18.076 4.566 -44.163 1.00 87.69 75 ALA A C 1
ATOM 570 O O . ALA A 1 75 ? -18.141 3.343 -44.026 1.00 87.69 75 ALA A O 1
ATOM 571 N N . ASN A 1 76 ? -18.844 5.195 -45.061 1.00 88.19 76 ASN A N 1
ATOM 572 C CA . ASN A 1 76 ? -19.881 4.512 -45.856 1.00 88.19 76 ASN A CA 1
ATOM 573 C C . ASN A 1 76 ? -19.346 3.321 -46.670 1.00 88.19 76 ASN A C 1
ATOM 575 O O . ASN A 1 76 ? -20.051 2.326 -46.842 1.00 88.19 76 ASN A O 1
ATOM 579 N N . VAL A 1 77 ? -18.094 3.407 -47.129 1.00 86.81 77 VAL A N 1
ATOM 580 C CA . VAL A 1 77 ? -17.397 2.324 -47.840 1.00 86.81 77 VAL A CA 1
ATOM 581 C C . VAL A 1 77 ? -17.205 1.107 -46.933 1.00 86.81 77 VAL A C 1
ATOM 583 O O . VAL A 1 77 ? -17.545 -0.005 -47.326 1.00 86.81 77 VAL A O 1
ATOM 586 N N . GLN A 1 78 ? -16.769 1.322 -45.691 1.00 86.44 78 GLN A N 1
ATOM 587 C CA . GLN A 1 78 ? -16.589 0.262 -44.694 1.00 86.44 78 GLN A CA 1
ATOM 588 C C . GLN A 1 78 ? -17.938 -0.366 -44.330 1.00 86.44 78 GLN A C 1
ATOM 590 O O . GLN A 1 78 ? -18.085 -1.586 -44.304 1.00 86.44 78 GLN A O 1
ATOM 595 N N . LYS A 1 79 ? -18.976 0.467 -44.155 1.00 88.19 79 LYS A N 1
ATOM 596 C CA . LYS A 1 79 ? -20.343 -0.014 -43.914 1.00 88.19 79 LYS A CA 1
ATOM 597 C C . LYS A 1 79 ? -20.863 -0.878 -45.070 1.00 88.19 79 LYS A C 1
ATOM 599 O O . LYS A 1 79 ? -21.575 -1.851 -44.840 1.00 88.19 79 LYS A O 1
ATOM 604 N N . ARG A 1 80 ? -20.530 -0.536 -46.319 1.00 88.38 80 ARG A N 1
ATOM 605 C CA . ARG A 1 80 ? -20.906 -1.332 -47.498 1.00 88.38 80 ARG A CA 1
ATOM 606 C C . ARG A 1 80 ? -20.198 -2.688 -47.510 1.00 88.38 80 ARG A C 1
ATOM 608 O O . ARG A 1 80 ? -20.879 -3.687 -47.704 1.00 88.38 80 ARG A O 1
ATOM 615 N N . GLN A 1 81 ? -18.896 -2.715 -47.236 1.00 87.38 81 GLN A N 1
ATOM 616 C CA . GLN A 1 81 ? -18.102 -3.948 -47.182 1.00 87.38 81 GLN A CA 1
ATOM 617 C C . GLN A 1 81 ? -18.612 -4.913 -46.107 1.00 87.38 81 GLN A C 1
ATOM 619 O O . GLN A 1 81 ? -18.813 -6.089 -46.383 1.00 87.38 81 GLN A O 1
ATOM 624 N N . ILE A 1 82 ? -18.915 -4.409 -44.906 1.00 88.56 82 ILE A N 1
ATOM 625 C CA . ILE A 1 82 ? -19.446 -5.242 -43.818 1.00 88.56 82 ILE A CA 1
ATOM 626 C C . ILE A 1 82 ? -20.798 -5.864 -44.207 1.00 88.56 82 ILE A C 1
ATOM 628 O O . ILE A 1 82 ? -21.006 -7.056 -43.991 1.00 88.56 82 ILE A O 1
ATOM 632 N N . ARG A 1 83 ? -21.709 -5.097 -44.828 1.00 88.06 83 ARG A N 1
ATOM 633 C CA . ARG A 1 83 ? -22.998 -5.634 -45.314 1.00 88.06 83 ARG A CA 1
ATOM 634 C C . ARG A 1 83 ? -22.825 -6.695 -46.396 1.00 88.06 83 ARG A C 1
ATOM 636 O O . ARG A 1 83 ? -23.569 -7.666 -46.418 1.00 88.06 83 ARG A O 1
ATOM 643 N N . GLU A 1 84 ? -21.865 -6.499 -47.289 1.00 86.50 84 GLU A N 1
ATOM 644 C CA . GLU A 1 84 ? -21.560 -7.452 -48.353 1.00 86.50 84 GLU A CA 1
ATOM 645 C C . GLU A 1 84 ? -21.032 -8.774 -47.781 1.00 86.50 84 GLU A C 1
ATOM 647 O O . GLU A 1 84 ? -21.509 -9.837 -48.172 1.00 86.50 84 GLU A O 1
ATOM 652 N N . CYS A 1 85 ? -20.150 -8.719 -46.778 1.00 85.81 85 CYS A N 1
ATOM 653 C CA . CYS A 1 85 ? -19.705 -9.903 -46.040 1.00 85.81 85 CYS A CA 1
ATOM 654 C C . CYS A 1 85 ? -20.868 -10.632 -45.352 1.00 85.81 85 CYS A C 1
ATOM 656 O O . CYS A 1 85 ? -20.970 -11.852 -45.470 1.00 85.81 85 CYS A O 1
ATOM 658 N N . LEU A 1 86 ? -21.764 -9.891 -44.686 1.00 85.56 86 LEU A N 1
ATOM 659 C CA . LEU A 1 86 ? -22.933 -10.463 -44.009 1.00 85.56 86 LEU A CA 1
ATOM 660 C C . LEU A 1 86 ? -23.887 -11.181 -44.975 1.00 85.56 86 LEU A C 1
ATOM 662 O O . LEU A 1 86 ? -24.398 -12.244 -44.635 1.00 85.56 86 LEU A O 1
ATOM 666 N N . ASN A 1 87 ? -24.114 -10.618 -46.165 1.00 83.62 87 ASN A N 1
ATOM 667 C CA . ASN A 1 87 ? -25.029 -11.188 -47.158 1.00 83.62 87 ASN A CA 1
ATOM 668 C C . ASN A 1 87 ? -24.419 -12.376 -47.913 1.00 83.62 87 ASN A C 1
ATOM 670 O O . ASN A 1 87 ? -25.128 -13.321 -48.245 1.00 83.62 87 ASN A O 1
ATOM 674 N N . ASN A 1 88 ? -23.113 -12.328 -48.188 1.00 81.56 88 ASN A N 1
ATOM 675 C CA . ASN A 1 88 ? -22.423 -13.336 -48.997 1.00 81.56 88 ASN A CA 1
ATOM 676 C C . ASN A 1 88 ? -21.809 -14.466 -48.150 1.00 81.56 88 ASN A C 1
ATOM 678 O O . ASN A 1 88 ? -21.221 -15.393 -48.703 1.00 81.56 88 ASN A O 1
ATOM 682 N N . GLY A 1 89 ? -21.903 -14.379 -46.818 1.00 74.50 89 GLY A N 1
ATOM 683 C CA . GLY A 1 89 ? -21.304 -15.343 -45.893 1.00 74.50 89 GLY A CA 1
ATOM 684 C C . GLY A 1 89 ? -19.774 -15.366 -45.942 1.00 74.50 89 GLY A C 1
ATOM 685 O O . GLY A 1 89 ? -19.152 -16.394 -45.680 1.00 74.50 89 GLY A O 1
ATOM 686 N N . ALA A 1 90 ? -19.146 -14.252 -46.322 1.00 76.44 90 ALA A N 1
ATOM 687 C CA . ALA A 1 90 ? -17.693 -14.140 -46.340 1.00 76.44 90 ALA A CA 1
ATOM 688 C C . ALA A 1 90 ? -17.177 -13.775 -44.938 1.00 76.44 90 ALA A C 1
ATOM 690 O O . ALA A 1 90 ? -17.807 -12.950 -44.275 1.00 76.44 90 ALA A O 1
ATOM 691 N N . PRO A 1 91 ? -16.022 -14.309 -44.495 1.00 76.12 91 PRO A N 1
ATOM 692 C CA . PRO A 1 91 ? -15.420 -13.918 -43.227 1.00 76.12 91 PRO A CA 1
ATOM 693 C C . PRO A 1 91 ? -15.229 -12.401 -43.139 1.00 76.12 91 PRO A C 1
ATOM 695 O O . PRO A 1 91 ? -14.781 -11.761 -44.092 1.00 76.12 91 PRO A O 1
ATOM 698 N N . LEU A 1 92 ? -15.520 -11.818 -41.975 1.00 76.00 92 LEU A N 1
ATOM 699 C CA . LEU A 1 92 ? -15.218 -10.415 -41.695 1.00 76.00 92 LEU A CA 1
ATOM 700 C C . LEU A 1 92 ? -13.697 -10.264 -41.552 1.00 76.00 92 LEU A C 1
ATOM 702 O O . LEU A 1 92 ? -13.141 -10.382 -40.462 1.00 76.00 92 LEU A O 1
ATOM 706 N N . HIS A 1 93 ? -12.999 -10.054 -42.669 1.00 66.12 93 HIS A N 1
ATOM 707 C CA . HIS A 1 93 ? -11.559 -9.821 -42.665 1.00 66.12 93 HIS A CA 1
ATOM 708 C C . HIS A 1 93 ? -11.246 -8.516 -41.912 1.00 66.12 93 HIS A C 1
ATOM 710 O O . HIS A 1 93 ? -11.657 -7.432 -42.323 1.00 66.12 93 HIS A O 1
ATOM 716 N N . LEU A 1 94 ? -10.446 -8.606 -40.843 1.00 53.75 94 LEU A N 1
ATOM 717 C CA . LEU A 1 94 ? -10.000 -7.485 -39.995 1.00 53.75 94 LEU A CA 1
ATOM 718 C C . LEU A 1 94 ? -9.088 -6.465 -40.725 1.00 53.75 94 LEU A C 1
ATOM 720 O O . LEU A 1 94 ? -8.545 -5.551 -40.114 1.00 53.75 94 LEU A O 1
ATOM 724 N N . ALA A 1 95 ? -8.929 -6.571 -42.047 1.00 50.03 95 ALA A N 1
ATOM 725 C CA . ALA A 1 95 ? -8.132 -5.657 -42.870 1.00 50.03 95 ALA A CA 1
ATOM 726 C C . ALA A 1 95 ? -8.813 -4.291 -43.120 1.00 50.03 95 ALA A C 1
ATOM 728 O O . ALA A 1 95 ? -8.328 -3.477 -43.906 1.00 50.03 95 ALA A O 1
ATOM 729 N N . CYS A 1 96 ? -9.924 -4.001 -42.439 1.00 45.56 96 CYS A N 1
ATOM 730 C CA . CYS A 1 96 ? -10.641 -2.730 -42.532 1.00 45.56 96 CYS A CA 1
ATOM 731 C C . CYS A 1 96 ? -10.048 -1.629 -41.622 1.00 45.56 96 CYS A C 1
ATOM 733 O O . CYS A 1 96 ? -10.771 -0.782 -41.101 1.00 45.56 96 CYS A O 1
ATOM 735 N N . VAL A 1 97 ? -8.720 -1.593 -41.478 1.00 42.19 97 VAL A N 1
ATOM 736 C CA . VAL A 1 97 ? -7.982 -0.392 -41.042 1.00 42.19 97 VAL A CA 1
ATOM 737 C C . VAL A 1 97 ? -7.230 0.197 -42.236 1.00 42.19 97 VAL A C 1
ATOM 739 O O . VAL A 1 97 ? -6.075 0.594 -42.153 1.00 42.19 97 VAL A O 1
ATOM 742 N N . SER A 1 98 ? -7.891 0.247 -43.393 1.00 41.88 98 SER A N 1
ATOM 743 C CA . SER A 1 98 ? -7.469 1.142 -44.468 1.00 41.88 98 SER A CA 1
ATOM 744 C C . SER A 1 98 ? -8.006 2.531 -44.133 1.00 41.88 98 SER A C 1
ATOM 746 O O . SER A 1 98 ? -9.101 2.914 -44.543 1.00 41.88 98 SER A O 1
ATOM 748 N N . MET A 1 99 ? -7.257 3.256 -43.303 1.00 35.34 99 MET A N 1
ATOM 749 C CA . MET A 1 99 ? -7.419 4.698 -43.137 1.00 35.34 99 MET A CA 1
ATOM 750 C C . MET A 1 99 ? -7.299 5.374 -44.513 1.00 35.34 99 MET A C 1
ATOM 752 O O . MET A 1 99 ? -6.340 5.089 -45.235 1.00 35.34 99 MET A O 1
ATOM 756 N N . PRO A 1 100 ? -8.196 6.299 -44.899 1.00 43.94 100 PRO A N 1
ATOM 757 C CA . PRO A 1 100 ? -7.953 7.174 -46.032 1.00 43.94 100 PRO A CA 1
ATOM 758 C C . PRO A 1 100 ? -7.023 8.298 -45.564 1.00 43.94 100 PRO A C 1
ATOM 760 O O . PRO A 1 100 ? -7.470 9.388 -45.224 1.00 43.94 100 PRO A O 1
ATOM 763 N N . SER A 1 101 ? -5.720 8.033 -45.484 1.00 44.28 101 SER A N 1
ATOM 764 C CA . SER A 1 101 ? -4.736 9.081 -45.189 1.00 44.28 101 SER A CA 1
ATOM 765 C C . SER A 1 101 ? -3.375 8.780 -45.813 1.00 44.28 101 SER A C 1
ATOM 767 O O . SER A 1 101 ? -2.431 8.400 -45.129 1.00 44.28 101 SER A O 1
ATOM 769 N N . SER A 1 102 ? -3.290 8.933 -47.132 1.00 47.22 102 SER A N 1
ATOM 770 C CA . SER A 1 102 ? -2.142 9.519 -47.838 1.00 47.22 102 SER A CA 1
ATOM 771 C C . SER A 1 102 ? -2.462 9.521 -49.335 1.00 47.22 102 SER A C 1
ATOM 773 O O . SER A 1 102 ? -2.959 8.507 -49.833 1.00 47.22 102 SER A O 1
ATOM 775 N N . PRO A 1 103 ? -2.171 10.594 -50.092 1.00 49.91 103 PRO A N 1
ATOM 776 C CA . PRO A 1 103 ? -2.042 10.453 -51.536 1.00 49.91 103 PRO A CA 1
ATOM 777 C C . PRO A 1 103 ? -0.997 9.361 -51.837 1.00 49.91 103 PRO A C 1
ATOM 779 O O . PRO A 1 103 ? -0.019 9.234 -51.086 1.00 49.91 103 PRO A O 1
ATOM 782 N N . PRO A 1 104 ? -1.186 8.548 -52.892 1.00 52.84 104 PRO A N 1
ATOM 783 C CA . PRO A 1 104 ? -0.138 7.639 -53.334 1.00 52.84 104 PRO A CA 1
ATOM 784 C C . PRO A 1 104 ? 1.127 8.467 -53.615 1.00 52.84 104 PRO A C 1
ATOM 786 O O . PRO A 1 104 ? 1.007 9.565 -54.173 1.00 52.84 104 PRO A O 1
ATOM 789 N N . PRO A 1 105 ? 2.334 7.996 -53.240 1.00 53.28 105 PRO A N 1
ATOM 790 C CA . PRO A 1 105 ? 3.556 8.649 -53.694 1.00 53.28 105 PRO A CA 1
ATOM 791 C C . PRO A 1 105 ? 3.491 8.755 -55.225 1.00 53.28 105 PRO A C 1
ATOM 793 O O . PRO A 1 105 ? 2.957 7.835 -55.858 1.00 53.28 105 PRO A O 1
ATOM 796 N N . PRO A 1 106 ? 3.958 9.865 -55.829 1.00 48.59 106 PRO A N 1
ATOM 797 C CA . PRO A 1 106 ? 3.850 10.058 -57.265 1.00 48.59 106 PRO A CA 1
ATOM 798 C C . PRO A 1 106 ? 4.443 8.834 -57.951 1.00 48.59 106 PRO A C 1
ATOM 800 O O . PRO A 1 106 ? 5.621 8.523 -57.773 1.00 48.59 106 PRO A O 1
ATOM 803 N N . GLN A 1 107 ? 3.594 8.119 -58.690 1.00 51.19 107 GLN A N 1
ATOM 804 C CA . GLN A 1 107 ? 4.027 7.067 -59.588 1.00 51.19 107 GLN A CA 1
ATOM 805 C C . GLN A 1 107 ? 4.972 7.733 -60.584 1.00 51.19 107 GLN A C 1
ATOM 807 O O . GLN A 1 107 ? 4.543 8.391 -61.535 1.00 51.19 107 GLN A O 1
ATOM 812 N N . SER A 1 108 ? 6.276 7.609 -60.345 1.00 47.34 108 SER A N 1
ATOM 813 C CA . SER A 1 108 ? 7.233 7.786 -61.414 1.00 47.34 108 SER A CA 1
ATOM 814 C C . SER A 1 108 ? 6.857 6.747 -62.461 1.00 47.34 108 SER A C 1
ATOM 816 O O . SER A 1 108 ? 6.752 5.550 -62.183 1.00 47.34 108 SER A O 1
ATOM 818 N N . LYS A 1 109 ? 6.559 7.240 -63.666 1.00 50.25 109 LYS A N 1
ATOM 819 C CA . LYS A 1 109 ? 6.433 6.422 -64.871 1.00 50.25 109 LYS A CA 1
ATOM 820 C C . LYS A 1 109 ? 7.551 5.376 -64.824 1.00 50.25 109 LYS A C 1
ATOM 822 O O . LYS A 1 109 ? 8.674 5.774 -64.501 1.00 50.25 109 LYS A O 1
ATOM 827 N N . PRO A 1 110 ? 7.296 4.092 -65.126 1.00 39.38 110 PRO A N 1
ATOM 828 C CA . PRO A 1 110 ? 8.384 3.144 -65.250 1.00 39.38 110 PRO A CA 1
ATOM 829 C C . PRO A 1 110 ? 9.262 3.658 -66.388 1.00 39.38 110 PRO A C 1
ATOM 831 O O . PRO A 1 110 ? 8.923 3.531 -67.565 1.00 39.38 110 PRO A O 1
ATOM 834 N N . SER A 1 111 ? 10.368 4.315 -66.038 1.00 42.53 111 SER A N 1
ATOM 835 C CA . SER A 1 111 ? 11.466 4.442 -66.966 1.00 42.53 111 SER A CA 1
ATOM 836 C C . SER A 1 111 ? 11.835 3.004 -67.282 1.00 42.53 111 SER A C 1
ATOM 838 O O . SER A 1 111 ? 11.992 2.172 -66.383 1.00 42.53 111 SER A O 1
ATOM 840 N N . GLN A 1 112 ? 11.880 2.683 -68.568 1.00 50.34 112 GLN A N 1
ATOM 841 C CA . GLN A 1 112 ? 12.520 1.472 -69.045 1.00 50.34 112 GLN A CA 1
ATOM 842 C C . GLN A 1 112 ? 14.007 1.596 -68.696 1.00 50.34 112 GLN A C 1
ATOM 844 O O . GLN A 1 112 ? 14.844 1.950 -69.514 1.00 50.34 112 GLN A O 1
ATOM 849 N N . SER A 1 113 ? 14.321 1.390 -67.423 1.00 41.09 113 SER A N 1
ATOM 850 C CA . SER A 1 113 ? 15.634 1.008 -66.973 1.00 41.09 113 SER A CA 1
ATOM 851 C C . SER A 1 113 ? 15.746 -0.445 -67.377 1.00 41.09 113 SER A C 1
ATOM 853 O O . SER A 1 113 ? 15.115 -1.325 -66.785 1.00 41.09 113 SER A O 1
ATOM 855 N N . THR A 1 114 ? 16.498 -0.678 -68.444 1.00 49.88 114 THR A N 1
ATOM 856 C CA . THR A 1 114 ? 16.990 -1.983 -68.866 1.00 49.88 114 THR A CA 1
ATOM 857 C C . THR A 1 114 ? 17.935 -2.518 -67.788 1.00 49.88 114 THR A C 1
ATOM 859 O O . THR A 1 114 ? 19.138 -2.663 -67.970 1.00 49.88 114 THR A O 1
ATOM 862 N N . SER A 1 115 ? 17.389 -2.804 -66.612 1.00 46.44 115 SER A N 1
ATOM 863 C CA . SER A 1 115 ? 17.992 -3.696 -65.648 1.00 46.44 115 SER A CA 1
ATOM 864 C C . SER A 1 115 ? 17.762 -5.094 -66.200 1.00 46.44 115 SER A C 1
ATOM 866 O O . SER A 1 115 ? 16.742 -5.737 -65.948 1.00 46.44 115 SER A O 1
ATOM 868 N N . HIS A 1 116 ? 18.703 -5.551 -67.026 1.00 46.50 116 HIS A N 1
ATOM 869 C CA . HIS A 1 116 ? 18.900 -6.971 -67.266 1.00 46.50 116 HIS A CA 1
ATOM 870 C C . HIS A 1 116 ? 19.287 -7.621 -65.929 1.00 46.50 116 HIS A C 1
ATOM 872 O O . HIS A 1 116 ? 20.449 -7.929 -65.678 1.00 46.50 116 HIS A O 1
ATOM 878 N N . GLY A 1 117 ? 18.313 -7.820 -65.040 1.00 53.41 117 GLY A N 1
ATOM 879 C CA . GLY A 1 117 ? 18.443 -8.810 -63.985 1.00 53.41 117 GLY A CA 1
ATOM 880 C C . GLY A 1 117 ? 18.625 -10.158 -64.681 1.00 53.41 117 GLY A C 1
ATOM 881 O O . GLY A 1 117 ? 17.833 -10.473 -65.576 1.00 53.41 117 GLY A O 1
ATOM 882 N N . PRO A 1 118 ? 19.670 -10.945 -64.369 1.00 51.38 118 PRO A N 1
ATOM 883 C CA . PRO A 1 118 ? 19.850 -12.220 -65.036 1.00 51.38 118 PRO A CA 1
ATOM 884 C C . PRO A 1 118 ? 18.599 -13.063 -64.788 1.00 51.38 118 PRO A C 1
ATOM 886 O O . PRO A 1 118 ? 18.172 -13.215 -63.642 1.00 51.38 118 PRO A O 1
ATOM 889 N N . ALA A 1 119 ? 18.019 -13.568 -65.884 1.00 55.25 119 ALA A N 1
ATOM 890 C CA . ALA A 1 119 ? 16.894 -14.492 -65.890 1.00 55.25 119 ALA A CA 1
ATOM 891 C C . ALA A 1 119 ? 17.053 -15.488 -64.744 1.00 55.25 119 ALA A C 1
ATOM 893 O O . ALA A 1 119 ? 18.136 -16.060 -64.601 1.00 55.25 119 ALA A O 1
ATOM 894 N N . SER A 1 120 ? 16.005 -15.625 -63.922 1.00 59.25 120 SER A N 1
ATOM 895 C CA . SER A 1 120 ? 15.962 -16.474 -62.731 1.00 59.25 120 SER A CA 1
ATOM 896 C C . SER A 1 120 ? 16.580 -17.835 -63.041 1.00 59.25 120 SER A C 1
ATOM 898 O O . SER A 1 120 ? 15.942 -18.728 -63.599 1.00 59.25 120 SER A O 1
ATOM 900 N N . LYS A 1 121 ? 17.878 -17.969 -62.746 1.00 61.38 121 LYS A N 1
ATOM 901 C CA . LYS A 1 121 ? 18.584 -19.234 -62.865 1.00 61.38 121 LYS A CA 1
ATOM 902 C C . LYS A 1 121 ? 17.897 -20.121 -61.846 1.00 61.38 121 LYS A C 1
ATOM 904 O O . LYS A 1 121 ? 17.878 -19.755 -60.671 1.00 61.38 121 LYS A O 1
ATOM 909 N N . LEU A 1 122 ? 17.328 -21.239 -62.306 1.00 61.44 122 LEU A N 1
ATOM 910 C CA . LEU A 1 122 ? 16.907 -22.369 -61.473 1.00 61.44 122 LEU A CA 1
ATOM 911 C C . LEU A 1 122 ? 17.793 -22.403 -60.228 1.00 61.44 122 LEU A C 1
ATOM 913 O O . LEU A 1 122 ? 19.008 -22.573 -60.360 1.00 61.44 122 LEU A O 1
ATOM 917 N N . GLN A 1 123 ? 17.214 -22.108 -59.060 1.00 65.00 123 GLN A N 1
ATOM 918 C CA . GLN A 1 123 ? 17.977 -21.925 -57.831 1.00 65.00 123 GLN A CA 1
ATOM 919 C C . GLN A 1 123 ? 18.752 -23.216 -57.557 1.00 65.00 123 GLN A C 1
ATOM 921 O O . GLN A 1 123 ? 18.186 -24.219 -57.124 1.00 65.00 123 GLN A O 1
ATOM 926 N N . LYS A 1 124 ? 20.051 -23.224 -57.874 1.00 75.25 124 LYS A N 1
ATOM 927 C CA . LYS A 1 124 ? 20.910 -24.373 -57.591 1.00 75.25 124 LYS A CA 1
ATOM 928 C C . LYS A 1 124 ? 20.959 -24.544 -56.076 1.00 75.25 124 LYS A C 1
ATOM 930 O O . LYS A 1 124 ? 21.127 -23.565 -55.346 1.00 75.25 124 LYS A O 1
ATOM 935 N N . ARG A 1 125 ? 20.811 -25.785 -55.603 1.00 80.12 125 ARG A N 1
ATOM 936 C CA . ARG A 1 125 ? 20.996 -26.107 -54.183 1.00 80.12 125 ARG A CA 1
ATOM 937 C C . ARG A 1 125 ? 22.413 -25.698 -53.775 1.00 80.12 125 ARG A C 1
ATOM 939 O O . ARG A 1 125 ? 23.374 -26.067 -54.448 1.00 80.12 125 ARG A O 1
ATOM 946 N N . ARG A 1 126 ? 22.523 -24.914 -52.701 1.00 84.38 126 ARG A N 1
ATOM 947 C CA . ARG A 1 126 ? 23.812 -24.503 -52.129 1.00 84.38 126 ARG A CA 1
ATOM 948 C C . ARG A 1 126 ? 24.537 -25.728 -51.570 1.00 84.38 126 ARG A C 1
ATOM 950 O O . ARG A 1 126 ? 23.888 -26.649 -51.069 1.00 84.38 126 ARG A O 1
ATOM 957 N N . THR A 1 127 ? 25.865 -25.748 -51.663 1.00 89.88 127 THR A N 1
ATOM 958 C CA . THR A 1 127 ? 26.677 -26.798 -51.028 1.00 89.88 127 THR A CA 1
ATOM 959 C C . THR A 1 127 ? 26.666 -26.642 -49.506 1.00 89.88 127 THR A C 1
ATOM 961 O O . THR A 1 127 ? 26.363 -25.568 -48.984 1.00 89.88 127 THR A O 1
ATOM 964 N N . ILE A 1 128 ? 27.012 -27.702 -48.768 1.00 86.00 128 ILE A N 1
ATOM 965 C CA . ILE A 1 128 ? 27.061 -27.656 -47.297 1.00 86.00 128 ILE A CA 1
ATOM 966 C C . ILE A 1 128 ? 28.021 -26.575 -46.782 1.00 86.00 128 ILE A C 1
ATOM 968 O O . ILE A 1 128 ? 27.714 -25.899 -45.804 1.00 86.00 128 ILE A O 1
ATOM 972 N N . GLU A 1 129 ? 29.140 -26.366 -47.473 1.00 88.81 129 GLU A N 1
ATOM 973 C CA . GLU A 1 129 ? 30.105 -25.308 -47.172 1.00 88.81 129 GLU A CA 1
ATOM 974 C C . GLU A 1 129 ? 29.514 -23.924 -47.421 1.00 88.81 129 GLU A C 1
ATOM 976 O O . GLU A 1 129 ? 29.671 -23.055 -46.580 1.00 88.81 129 GLU A O 1
ATOM 981 N N . GLN A 1 130 ? 28.760 -23.726 -48.507 1.00 89.06 130 GLN A N 1
ATOM 982 C CA . GLN A 1 130 ? 28.083 -22.455 -48.791 1.00 89.06 130 GLN A CA 1
ATOM 983 C C . GLN A 1 130 ? 26.949 -22.150 -47.812 1.00 89.06 130 GLN A C 1
ATOM 985 O O . GLN A 1 130 ? 26.694 -20.988 -47.525 1.00 89.06 130 GLN A O 1
ATOM 990 N N . CYS A 1 131 ? 26.253 -23.172 -47.308 1.00 84.62 131 CYS A N 1
ATOM 991 C CA . CYS A 1 131 ? 25.264 -22.984 -46.250 1.00 84.62 131 CYS A CA 1
ATOM 992 C C . CYS A 1 131 ? 25.941 -22.576 -44.938 1.00 84.62 131 CYS A C 1
ATOM 994 O O . CYS A 1 131 ? 25.437 -21.700 -44.246 1.00 84.62 131 CYS A O 1
ATOM 996 N N . LYS A 1 132 ? 27.072 -23.212 -44.605 1.00 86.69 132 LYS A N 1
ATOM 997 C CA . LYS A 1 132 ? 27.871 -22.915 -43.406 1.00 86.69 132 LYS A CA 1
ATOM 998 C C . LYS A 1 132 ? 28.735 -21.657 -43.543 1.00 86.69 132 LYS A C 1
ATOM 1000 O O . LYS A 1 132 ? 29.249 -21.183 -42.538 1.00 86.69 132 LYS A O 1
ATOM 1005 N N . ALA A 1 133 ? 28.929 -21.149 -44.757 1.00 86.25 133 ALA A N 1
ATOM 1006 C CA . ALA A 1 133 ? 29.708 -19.952 -45.021 1.00 86.25 133 ALA A CA 1
ATOM 1007 C C . ALA A 1 133 ? 28.933 -18.722 -44.534 1.00 86.25 133 ALA A C 1
ATOM 1009 O O . ALA A 1 133 ? 27.856 -18.407 -45.038 1.00 86.25 133 ALA A O 1
ATOM 1010 N N . GLY A 1 134 ? 29.508 -18.029 -43.555 1.00 84.62 134 GLY A N 1
ATOM 1011 C CA . GLY A 1 134 ? 28.910 -16.874 -42.891 1.00 84.62 134 GLY A CA 1
ATOM 1012 C C . GLY A 1 134 ? 28.304 -17.221 -41.532 1.00 84.62 134 GLY A C 1
ATOM 1013 O O . GLY A 1 134 ? 28.409 -18.340 -41.039 1.00 84.62 134 GLY A O 1
ATOM 1014 N N . ASP A 1 135 ? 27.638 -16.243 -40.929 1.00 86.50 135 ASP A N 1
ATOM 1015 C CA . ASP A 1 135 ? 27.151 -16.346 -39.550 1.00 86.50 135 ASP A CA 1
ATOM 1016 C C . ASP A 1 135 ? 25.696 -16.843 -39.452 1.00 86.50 135 ASP A C 1
ATOM 1018 O O . ASP A 1 135 ? 25.056 -16.704 -38.415 1.00 86.50 135 ASP A O 1
ATOM 1022 N N . SER A 1 136 ? 25.142 -17.450 -40.511 1.00 84.94 136 SER A N 1
ATOM 1023 C CA . SER A 1 136 ? 23.718 -17.842 -40.572 1.00 84.94 136 SER A CA 1
ATOM 1024 C C . SER A 1 136 ? 23.287 -18.862 -39.512 1.00 84.94 136 SER A C 1
ATOM 1026 O O . SER A 1 136 ? 22.105 -18.943 -39.190 1.00 84.94 136 SER A O 1
ATOM 1028 N N . TYR A 1 137 ? 24.226 -19.642 -38.977 1.00 85.00 137 TYR A N 1
ATOM 1029 C CA . TYR A 1 137 ? 23.978 -20.600 -37.894 1.00 85.00 137 TYR A CA 1
ATOM 1030 C C . TYR A 1 137 ? 24.477 -20.107 -36.532 1.00 85.00 137 TYR A C 1
ATOM 1032 O O . TYR A 1 137 ? 24.314 -20.799 -35.525 1.00 85.00 137 TYR A O 1
ATOM 1040 N N . VAL A 1 138 ? 25.095 -18.926 -36.482 1.00 89.88 138 VAL A N 1
ATOM 1041 C CA . VAL A 1 138 ? 25.535 -18.322 -35.229 1.00 89.88 138 VAL A CA 1
ATOM 1042 C C . VAL A 1 138 ? 24.301 -17.789 -34.518 1.00 89.88 138 VAL A C 1
ATOM 1044 O O . VAL A 1 138 ? 23.572 -16.949 -35.040 1.00 89.88 138 VAL A O 1
ATOM 1047 N N . ARG A 1 139 ? 24.052 -18.289 -33.306 1.00 90.94 139 ARG A N 1
ATOM 1048 C CA . ARG A 1 139 ? 22.935 -17.816 -32.489 1.00 90.94 139 ARG A CA 1
ATOM 1049 C C . ARG A 1 139 ? 23.117 -16.331 -32.190 1.00 90.94 139 ARG A C 1
ATOM 1051 O O . ARG A 1 139 ? 24.190 -15.919 -31.742 1.00 90.94 139 ARG A O 1
ATOM 1058 N N . GLU A 1 140 ? 22.058 -15.550 -32.395 1.00 89.75 140 GLU A N 1
ATOM 1059 C CA . GLU A 1 140 ? 22.054 -14.136 -32.031 1.00 89.75 140 GLU A CA 1
ATOM 1060 C C . GLU A 1 140 ? 22.467 -13.971 -30.567 1.00 89.75 140 GLU A C 1
ATOM 1062 O O . GLU A 1 140 ? 21.947 -14.628 -29.659 1.00 89.75 140 GLU A O 1
ATOM 1067 N N . ARG A 1 141 ? 23.448 -13.098 -30.337 1.00 91.62 141 ARG A N 1
ATOM 1068 C CA . ARG A 1 141 ? 23.883 -12.777 -28.981 1.00 91.62 141 ARG A CA 1
ATOM 1069 C C . ARG A 1 141 ? 22.825 -11.888 -28.349 1.00 91.62 141 ARG A C 1
ATOM 1071 O O . ARG A 1 141 ? 22.444 -10.885 -28.947 1.00 91.62 141 ARG A O 1
ATOM 1078 N N . PHE A 1 142 ? 22.406 -12.226 -27.131 1.00 91.50 142 PHE A N 1
ATOM 1079 C CA . PHE A 1 142 ? 21.500 -11.386 -26.357 1.00 91.50 142 PHE A CA 1
ATOM 1080 C C . PHE A 1 142 ? 22.073 -9.969 -26.252 1.00 91.50 142 PHE A C 1
ATOM 1082 O O . PHE A 1 142 ? 23.173 -9.757 -25.735 1.00 91.50 142 PHE A O 1
ATOM 1089 N N . ARG A 1 143 ? 21.326 -9.001 -26.781 1.00 86.06 143 ARG A N 1
ATOM 1090 C CA . ARG A 1 143 ? 21.587 -7.580 -26.596 1.00 86.06 143 ARG A CA 1
ATOM 1091 C C . ARG A 1 143 ? 20.518 -7.077 -25.635 1.00 86.06 143 ARG A C 1
ATOM 1093 O O . ARG A 1 143 ? 19.364 -6.988 -26.057 1.00 86.06 143 ARG A O 1
ATOM 1100 N N . PRO A 1 144 ? 20.850 -6.809 -24.359 1.00 84.19 144 PRO A N 1
ATOM 1101 C CA . PRO A 1 144 ? 19.879 -6.184 -23.478 1.00 84.19 144 PRO A CA 1
ATOM 1102 C C . PRO A 1 144 ? 19.431 -4.872 -24.125 1.00 84.19 144 PRO A C 1
ATOM 1104 O O . PRO A 1 144 ? 20.258 -4.096 -24.611 1.00 84.19 144 PRO A O 1
ATOM 1107 N N . GLY A 1 145 ? 18.116 -4.660 -24.180 1.00 83.38 145 GLY A N 1
ATOM 1108 C CA . GLY A 1 145 ? 17.562 -3.380 -24.604 1.00 83.38 145 GLY A CA 1
ATOM 1109 C C . GLY A 1 145 ? 17.970 -2.262 -23.636 1.00 83.38 145 GLY A C 1
ATOM 1110 O O . GLY A 1 145 ? 18.489 -2.549 -22.554 1.00 83.38 145 GLY A O 1
ATOM 1111 N N . PRO A 1 146 ? 17.733 -0.988 -23.991 1.00 81.81 146 PRO A N 1
ATOM 1112 C CA . PRO A 1 146 ? 17.944 0.131 -23.080 1.00 81.81 146 PRO A CA 1
ATOM 1113 C C . PRO A 1 146 ? 17.266 -0.140 -21.731 1.00 81.81 146 PRO A C 1
ATOM 1115 O O . PRO A 1 146 ? 16.043 -0.269 -21.658 1.00 81.81 146 PRO A O 1
ATOM 1118 N N . ILE A 1 147 ? 18.067 -0.272 -20.673 1.00 82.19 147 ILE A N 1
ATOM 1119 C CA . ILE A 1 147 ? 17.562 -0.536 -19.326 1.00 82.19 147 ILE A CA 1
ATOM 1120 C C . ILE A 1 147 ? 17.036 0.787 -18.777 1.00 82.19 147 ILE A C 1
ATOM 1122 O O . ILE A 1 147 ? 17.782 1.759 -18.649 1.00 82.19 147 ILE A O 1
ATOM 1126 N N . ARG A 1 148 ? 15.735 0.831 -18.480 1.00 84.00 148 ARG A N 1
ATOM 1127 C CA . ARG A 1 148 ? 15.141 1.923 -17.707 1.00 84.00 148 ARG A CA 1
ATOM 1128 C C . ARG A 1 148 ? 15.521 1.744 -16.243 1.00 84.00 148 ARG A C 1
ATOM 1130 O O . ARG A 1 148 ? 15.638 0.621 -15.761 1.00 84.00 148 ARG A O 1
ATOM 1137 N N . ASP A 1 149 ? 15.711 2.853 -15.543 1.00 87.81 149 ASP A N 1
ATOM 1138 C CA . ASP A 1 149 ? 15.935 2.822 -14.103 1.00 87.81 149 ASP A CA 1
ATOM 1139 C C . ASP A 1 149 ? 14.647 2.364 -13.402 1.00 87.81 149 ASP A C 1
ATOM 1141 O O . ASP A 1 149 ? 13.661 3.106 -13.332 1.00 87.81 149 ASP A O 1
ATOM 1145 N N . LEU A 1 150 ? 14.656 1.116 -12.926 1.00 90.12 150 LEU A N 1
ATOM 1146 C CA . LEU A 1 150 ? 13.503 0.474 -12.296 1.00 90.12 150 LEU A CA 1
ATOM 1147 C C . LEU A 1 150 ? 13.050 1.223 -11.040 1.00 90.12 150 LEU A C 1
ATOM 1149 O O . LEU A 1 150 ? 11.854 1.260 -10.756 1.00 90.12 150 LEU A O 1
ATOM 1153 N N . GLU A 1 151 ? 13.972 1.851 -10.307 1.00 90.62 151 GLU A N 1
ATOM 1154 C CA . GLU A 1 151 ? 13.628 2.583 -9.088 1.00 90.62 151 GLU A CA 1
ATOM 1155 C C . GLU A 1 151 ? 12.892 3.884 -9.431 1.00 90.62 151 GLU A C 1
ATOM 1157 O O . GLU A 1 151 ? 11.892 4.225 -8.797 1.00 90.62 151 GLU A O 1
ATOM 1162 N N . LYS A 1 152 ? 13.300 4.567 -10.509 1.00 90.06 152 LYS A N 1
ATOM 1163 C CA . LYS A 1 152 ? 12.566 5.734 -11.027 1.00 90.06 152 LYS A CA 1
ATOM 1164 C C . LYS A 1 152 ? 11.180 5.359 -11.534 1.00 90.06 152 LYS A C 1
ATOM 1166 O O . LYS A 1 152 ? 10.217 6.086 -11.293 1.00 90.06 152 LYS A O 1
ATOM 1171 N N . GLU A 1 153 ? 11.063 4.232 -12.229 1.00 90.25 153 GLU A N 1
ATOM 1172 C CA . GLU A 1 153 ? 9.784 3.755 -12.755 1.00 90.25 153 GLU A CA 1
ATOM 1173 C C . GLU A 1 153 ? 8.833 3.339 -11.621 1.00 90.25 153 GLU A C 1
ATOM 1175 O O . GLU A 1 153 ? 7.665 3.731 -11.621 1.00 90.25 153 GLU A O 1
ATOM 1180 N N . LYS A 1 154 ? 9.350 2.668 -10.587 1.00 92.19 154 LYS A N 1
ATOM 1181 C CA . LYS A 1 154 ? 8.615 2.357 -9.355 1.00 92.19 154 LYS A CA 1
ATOM 1182 C C . LYS A 1 154 ? 8.110 3.619 -8.650 1.00 92.19 154 LYS A C 1
ATOM 1184 O O . LYS A 1 154 ? 6.927 3.699 -8.325 1.00 92.19 154 LYS A O 1
ATOM 1189 N N . GLN A 1 155 ? 8.966 4.624 -8.463 1.00 91.00 155 GLN A N 1
ATOM 1190 C CA . GLN A 1 155 ? 8.574 5.900 -7.848 1.00 91.00 155 GLN A CA 1
ATOM 1191 C C . GLN A 1 155 ? 7.528 6.650 -8.679 1.00 91.00 155 GLN A C 1
ATOM 1193 O O . GLN A 1 155 ? 6.586 7.226 -8.131 1.00 91.00 155 GLN A O 1
ATOM 1198 N N . ARG A 1 156 ? 7.659 6.627 -10.011 1.00 91.31 156 ARG A N 1
ATOM 1199 C CA . ARG A 1 156 ? 6.652 7.180 -10.921 1.00 91.31 156 ARG A CA 1
ATOM 1200 C C . ARG A 1 156 ? 5.304 6.488 -10.724 1.00 91.31 156 ARG A C 1
ATOM 1202 O O . ARG A 1 156 ? 4.293 7.174 -10.592 1.00 91.31 156 ARG A O 1
ATOM 1209 N N . PHE A 1 157 ? 5.280 5.156 -10.676 1.00 91.38 157 PHE A N 1
ATOM 1210 C CA . PHE A 1 157 ? 4.044 4.403 -10.460 1.00 91.38 157 PHE A CA 1
ATOM 1211 C C . PHE A 1 157 ? 3.416 4.681 -9.098 1.00 91.38 157 PHE A C 1
ATOM 1213 O O . PHE A 1 157 ? 2.211 4.905 -9.034 1.00 91.38 157 PHE A O 1
ATOM 1220 N N . GLN A 1 158 ? 4.217 4.748 -8.036 1.00 93.31 158 GLN A N 1
ATOM 1221 C CA . GLN A 1 158 ? 3.732 5.110 -6.707 1.00 93.31 158 GLN A CA 1
ATOM 1222 C C . GLN A 1 158 ? 3.032 6.478 -6.720 1.00 93.31 158 GLN A C 1
ATOM 1224 O O . GLN A 1 158 ? 1.889 6.590 -6.287 1.00 93.31 158 GLN A O 1
ATOM 1229 N N . ARG A 1 159 ? 3.653 7.493 -7.334 1.00 89.75 159 ARG A N 1
ATOM 1230 C CA . ARG A 1 159 ? 3.058 8.832 -7.481 1.00 89.75 159 ARG A CA 1
ATOM 1231 C C . ARG A 1 159 ? 1.736 8.810 -8.254 1.00 89.75 159 ARG A C 1
ATOM 1233 O O . ARG A 1 159 ? 0.810 9.542 -7.910 1.00 89.75 159 ARG A O 1
ATOM 1240 N N . ILE A 1 160 ? 1.643 7.990 -9.302 1.00 93.00 160 ILE A N 1
ATOM 1241 C CA . ILE A 1 160 ? 0.413 7.832 -10.088 1.00 93.00 160 ILE A CA 1
ATOM 1242 C C . ILE A 1 160 ? -0.690 7.187 -9.245 1.00 93.00 160 ILE A C 1
ATOM 1244 O O . ILE A 1 160 ? -1.821 7.655 -9.302 1.00 93.00 160 ILE A O 1
ATOM 1248 N N . LEU A 1 161 ? -0.379 6.153 -8.464 1.00 92.38 161 LEU A N 1
ATOM 1249 C CA . LEU A 1 161 ? -1.365 5.481 -7.613 1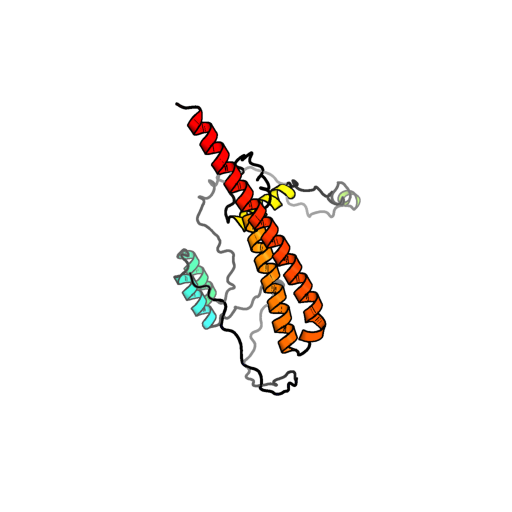.00 92.38 161 LEU A CA 1
ATOM 1250 C C . LEU A 1 161 ? -1.843 6.375 -6.464 1.00 92.38 161 LEU A C 1
ATOM 1252 O O . LEU A 1 161 ? -3.029 6.390 -6.158 1.00 92.38 161 LEU A O 1
ATOM 1256 N N . GLU A 1 162 ? -0.940 7.146 -5.862 1.00 90.75 162 GLU A N 1
ATOM 1257 C CA . GLU A 1 162 ? -1.258 8.034 -4.740 1.00 90.75 162 GLU A CA 1
ATOM 1258 C C . GLU A 1 162 ? -2.025 9.292 -5.176 1.00 90.75 162 GLU A C 1
ATOM 1260 O O . GLU A 1 162 ? -2.990 9.691 -4.532 1.00 90.75 162 GLU A O 1
ATOM 1265 N N . MET A 1 163 ? -1.591 9.949 -6.259 1.00 85.50 163 MET A N 1
ATOM 1266 C CA . MET A 1 163 ? -2.060 11.293 -6.644 1.00 85.50 163 MET A CA 1
ATOM 1267 C C . MET A 1 163 ? -2.828 11.320 -7.975 1.00 85.50 163 MET A C 1
ATOM 1269 O O . MET A 1 163 ? -3.296 12.382 -8.398 1.00 85.50 163 MET A O 1
ATOM 1273 N N . GLY A 1 164 ? -2.912 10.194 -8.691 1.00 85.38 164 GLY A N 1
ATOM 1274 C CA . GLY A 1 164 ? -3.603 10.074 -9.981 1.00 85.38 164 GLY A CA 1
ATOM 1275 C C . GLY A 1 164 ? -2.973 10.864 -11.135 1.00 85.38 164 GLY A C 1
ATOM 1276 O O . GLY A 1 164 ? -3.583 10.982 -12.196 1.00 85.38 164 GLY A O 1
ATOM 1277 N N . LYS A 1 165 ? -1.787 11.467 -10.950 1.00 77.75 165 LYS A N 1
ATOM 1278 C CA . LYS A 1 165 ? -1.162 12.369 -11.934 1.00 77.75 165 LYS A CA 1
ATOM 1279 C C . LYS A 1 165 ? 0.320 12.068 -12.126 1.00 77.75 165 LYS A C 1
ATOM 1281 O O . LYS A 1 165 ? 1.124 12.228 -11.211 1.00 77.75 165 LYS A O 1
ATOM 1286 N N . ASP A 1 166 ? 0.689 11.755 -13.365 1.00 72.25 166 ASP A N 1
ATOM 1287 C CA . ASP A 1 166 ? 2.079 11.695 -13.814 1.00 72.25 166 ASP A CA 1
ATOM 1288 C C . ASP A 1 166 ? 2.551 13.092 -14.239 1.00 72.25 166 ASP A C 1
ATOM 1290 O O . ASP A 1 166 ? 2.608 13.432 -15.420 1.00 72.25 166 ASP A O 1
ATOM 1294 N N . LYS A 1 167 ? 2.799 13.969 -13.261 1.00 58.69 167 LYS A N 1
ATOM 1295 C CA . LYS A 1 167 ? 3.475 15.237 -13.545 1.00 58.69 167 LYS A CA 1
ATOM 1296 C C . LYS A 1 167 ? 4.968 14.941 -13.673 1.00 58.69 167 LYS A C 1
ATOM 1298 O O . LYS A 1 167 ? 5.590 14.514 -12.697 1.00 58.69 167 LYS A O 1
ATOM 1303 N N . GLY A 1 168 ? 5.502 15.139 -14.880 1.00 59.34 168 GLY A N 1
ATOM 1304 C CA . GLY A 1 168 ? 6.931 15.060 -15.171 1.00 59.34 168 GLY A CA 1
ATOM 1305 C C . GLY A 1 168 ? 7.749 15.851 -14.152 1.00 59.34 168 GLY A C 1
ATOM 1306 O O . GLY A 1 168 ? 7.284 16.865 -13.636 1.00 59.34 168 GLY A O 1
ATOM 1307 N N . GLU A 1 169 ? 8.921 15.304 -13.843 1.00 59.25 169 GLU A N 1
ATOM 1308 C CA . GLU A 1 169 ? 9.873 15.677 -12.794 1.00 59.25 169 GLU A CA 1
ATOM 1309 C C . GLU A 1 169 ? 9.929 17.195 -12.532 1.00 59.25 169 GLU A C 1
ATOM 1311 O O . GLU A 1 169 ? 10.689 17.939 -13.144 1.00 59.25 169 GLU A O 1
ATOM 1316 N N . VAL A 1 170 ? 9.096 17.667 -11.601 1.00 49.50 170 VAL A N 1
ATOM 1317 C CA . VAL A 1 170 ? 9.320 18.956 -10.953 1.00 49.50 170 VAL A CA 1
ATOM 1318 C C . VAL A 1 170 ? 10.376 18.678 -9.899 1.00 49.50 170 VAL A C 1
ATOM 1320 O O . VAL A 1 170 ? 10.121 17.932 -8.952 1.00 49.50 170 VAL A O 1
ATOM 1323 N N . THR A 1 171 ? 11.565 19.245 -10.084 1.00 54.81 171 THR A N 1
ATOM 1324 C CA . THR A 1 171 ? 12.636 19.275 -9.089 1.00 54.81 171 THR A CA 1
ATOM 1325 C C . THR A 1 171 ? 12.110 19.949 -7.825 1.00 54.81 171 THR A C 1
ATOM 1327 O O . THR A 1 171 ? 12.198 21.163 -7.664 1.00 54.81 171 THR A O 1
ATOM 1330 N N . ILE A 1 172 ? 11.524 19.171 -6.922 1.00 50.56 172 ILE A N 1
ATOM 1331 C CA . ILE A 1 172 ? 11.180 19.630 -5.586 1.00 50.56 172 ILE A CA 1
ATOM 1332 C C . ILE A 1 172 ? 12.223 19.023 -4.660 1.00 50.56 172 ILE A C 1
ATOM 1334 O O . ILE A 1 172 ? 12.098 17.894 -4.190 1.00 50.56 172 ILE A O 1
ATOM 1338 N N . ASN A 1 173 ? 13.266 19.809 -4.391 1.00 50.91 173 ASN A N 1
ATOM 1339 C CA . ASN A 1 173 ? 14.074 19.672 -3.186 1.00 50.91 173 ASN A CA 1
ATOM 1340 C C . ASN A 1 173 ? 13.180 19.938 -1.967 1.00 50.91 173 ASN A C 1
ATOM 1342 O O . ASN A 1 173 ? 13.255 20.992 -1.347 1.00 50.91 173 ASN A O 1
ATOM 1346 N N . GLN A 1 174 ? 12.296 19.003 -1.640 1.00 47.16 174 GLN A N 1
ATOM 1347 C CA . GLN A 1 174 ? 11.636 18.926 -0.347 1.00 47.16 174 GLN A CA 1
ATOM 1348 C C . GLN A 1 174 ? 11.572 17.455 0.010 1.00 47.16 174 GLN A C 1
ATOM 1350 O O . GLN A 1 174 ? 10.630 16.733 -0.300 1.00 47.16 174 GLN A O 1
ATOM 1355 N N . ARG A 1 175 ? 12.634 17.014 0.681 1.00 49.47 175 ARG A N 1
ATOM 1356 C CA . ARG A 1 175 ? 12.555 15.881 1.591 1.00 49.47 175 ARG A CA 1
ATOM 1357 C C . ARG A 1 175 ? 11.307 16.124 2.451 1.00 49.47 175 ARG A C 1
ATOM 1359 O O . ARG A 1 175 ? 11.277 17.164 3.117 1.00 49.47 175 ARG A O 1
ATOM 1366 N N . PRO A 1 176 ? 10.284 15.250 2.454 1.00 45.69 176 PRO A N 1
ATOM 1367 C CA . PRO A 1 176 ? 9.289 15.330 3.499 1.00 45.69 176 PRO A CA 1
ATOM 1368 C C . PRO A 1 176 ? 10.073 15.069 4.777 1.00 45.69 176 PRO A C 1
ATOM 1370 O O . PRO A 1 176 ? 10.577 13.972 5.024 1.00 45.69 176 PRO A O 1
ATOM 1373 N N . SER A 1 177 ? 10.284 16.141 5.536 1.00 48.22 177 SER A N 1
ATOM 1374 C CA . SER A 1 177 ? 10.559 16.049 6.954 1.00 48.22 177 SER A CA 1
ATOM 1375 C C . SER A 1 177 ? 9.568 15.017 7.474 1.00 48.22 177 SER A C 1
ATOM 1377 O O . SER A 1 177 ? 8.358 15.250 7.418 1.00 48.22 177 SER A O 1
ATOM 1379 N N . LYS A 1 178 ? 10.064 13.846 7.897 1.00 52.69 178 LYS A N 1
ATOM 1380 C CA . LYS A 1 178 ? 9.343 13.045 8.877 1.00 52.69 178 LYS A CA 1
ATOM 1381 C C . LYS A 1 178 ? 9.201 13.988 10.059 1.00 52.69 178 LYS A C 1
ATOM 1383 O O . LYS A 1 178 ? 10.109 14.092 10.882 1.00 52.69 178 LYS A O 1
ATOM 1388 N N . LYS A 1 179 ? 8.110 14.757 10.069 1.00 51.19 179 LYS A N 1
ATOM 1389 C CA . LYS A 1 179 ? 7.664 15.429 11.271 1.00 51.19 179 LYS A CA 1
ATOM 1390 C C . LYS A 1 179 ? 7.612 14.298 12.298 1.00 51.19 179 LYS A C 1
ATOM 1392 O O . LYS A 1 179 ? 7.057 13.245 11.966 1.00 51.19 179 LYS A O 1
ATOM 1397 N N . PRO A 1 180 ? 8.263 14.435 13.464 1.00 56.28 180 PRO A N 1
ATOM 1398 C CA . PRO A 1 180 ? 8.007 13.488 14.538 1.00 56.28 180 PRO A CA 1
ATOM 1399 C C . PRO A 1 180 ? 6.481 13.388 14.669 1.00 56.28 180 PRO A C 1
ATOM 1401 O O . PRO A 1 180 ? 5.837 14.435 14.502 1.00 56.28 180 PRO A O 1
ATOM 1404 N N . PRO A 1 181 ? 5.916 12.175 14.844 1.00 52.94 181 PRO A N 1
ATOM 1405 C CA . PRO A 1 181 ? 4.470 11.989 14.893 1.00 52.94 181 PRO A CA 1
ATOM 1406 C C . PRO A 1 181 ? 3.900 13.090 15.767 1.00 52.94 181 PRO A C 1
ATOM 1408 O O . PRO A 1 181 ? 4.412 13.347 16.867 1.00 52.94 181 PRO A O 1
ATOM 1411 N N . GLN A 1 182 ? 2.969 13.858 15.203 1.00 62.12 182 GLN A N 1
ATOM 1412 C CA . GLN A 1 182 ? 2.468 15.019 15.919 1.00 62.12 182 GLN A CA 1
ATOM 1413 C C . GLN A 1 182 ? 1.902 14.483 17.230 1.00 62.12 182 GLN A C 1
ATOM 1415 O O . GLN A 1 182 ? 1.228 13.463 17.230 1.00 62.12 182 GLN A O 1
ATOM 1420 N N . GLN A 1 183 ? 2.175 15.129 18.362 1.00 62.06 183 GLN A N 1
ATOM 1421 C CA . GLN A 1 183 ? 1.739 14.635 19.678 1.00 62.06 183 GLN A CA 1
ATOM 1422 C C . GLN A 1 183 ? 0.229 14.309 19.736 1.00 62.06 183 GLN A C 1
ATOM 1424 O O . GLN A 1 183 ? -0.191 13.504 20.559 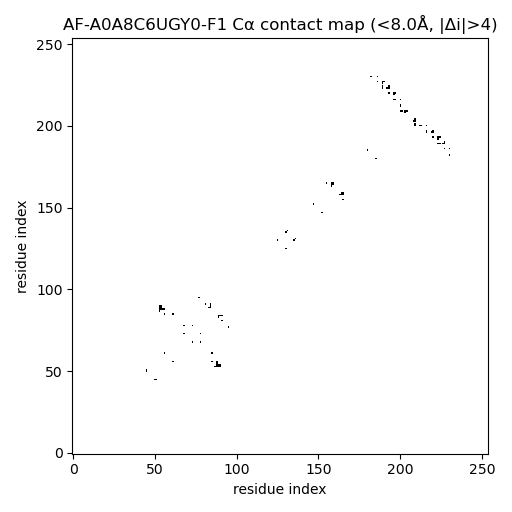1.00 62.06 183 GLN A O 1
ATOM 1429 N N . LYS A 1 184 ? -0.565 14.918 18.842 1.00 68.06 184 LYS A N 1
ATOM 1430 C CA . LYS A 1 184 ? -1.977 14.604 18.594 1.00 68.06 184 LYS A CA 1
ATOM 1431 C C . LYS A 1 184 ? -2.188 13.203 17.999 1.00 68.06 184 LYS A C 1
ATOM 1433 O O . LYS A 1 184 ? -2.970 12.456 18.556 1.00 68.06 184 LYS A O 1
ATOM 1438 N N . GLU A 1 185 ? -1.430 12.823 16.970 1.00 83.06 185 GLU A N 1
ATOM 1439 C CA . GLU A 1 185 ? -1.512 11.502 16.322 1.00 83.06 185 GLU A CA 1
ATOM 1440 C C . GLU A 1 185 ? -1.249 10.367 17.326 1.00 83.06 185 GLU A C 1
ATOM 1442 O O . GLU A 1 185 ? -1.987 9.392 17.348 1.00 83.06 185 GLU A O 1
ATOM 1447 N N . ARG A 1 186 ? -0.275 10.530 18.237 1.00 88.50 186 ARG A N 1
ATOM 1448 C CA . ARG A 1 186 ? -0.018 9.539 19.302 1.00 88.50 186 ARG A CA 1
ATOM 1449 C C . ARG A 1 186 ? -1.097 9.519 20.392 1.00 88.50 186 ARG A C 1
ATOM 1451 O O . ARG A 1 186 ? -1.330 8.489 21.011 1.00 88.50 186 ARG A O 1
ATOM 1458 N N . PHE A 1 187 ? -1.717 10.662 20.687 1.00 91.69 187 PHE A N 1
ATOM 1459 C CA . PHE A 1 187 ? -2.825 10.707 21.645 1.00 91.69 187 PHE A CA 1
ATOM 1460 C C . PHE A 1 187 ? -4.032 9.935 21.102 1.00 91.69 187 PHE A C 1
ATOM 1462 O O . PHE A 1 187 ? -4.637 9.158 21.837 1.00 91.69 187 PHE A O 1
ATOM 1469 N N . ASP A 1 188 ? -4.334 10.128 19.818 1.00 93.12 188 ASP A N 1
ATOM 1470 C CA . ASP A 1 188 ? -5.428 9.450 19.128 1.00 93.12 188 ASP A CA 1
ATOM 1471 C C . ASP A 1 188 ? -5.158 7.935 19.013 1.00 93.12 188 ASP A C 1
ATOM 1473 O O . ASP A 1 188 ? -6.043 7.141 19.314 1.00 93.12 188 ASP A O 1
ATOM 1477 N N . GLU A 1 189 ? -3.918 7.530 18.713 1.00 94.31 189 GLU A N 1
ATOM 1478 C CA . GLU A 1 189 ? -3.486 6.120 18.691 1.00 94.31 189 GLU A CA 1
ATOM 1479 C C . GLU A 1 189 ? -3.724 5.411 20.037 1.00 94.31 189 GLU A C 1
ATOM 1481 O O . GLU A 1 189 ? -4.323 4.342 20.085 1.00 94.31 189 GLU A O 1
ATOM 1486 N N . ILE A 1 190 ? -3.339 6.027 21.162 1.00 95.75 190 ILE A N 1
ATOM 1487 C CA . ILE A 1 190 ? -3.549 5.428 22.494 1.00 95.75 190 ILE A CA 1
ATOM 1488 C C . ILE A 1 190 ? -5.043 5.310 22.831 1.00 95.75 190 ILE A C 1
ATOM 1490 O O . ILE A 1 190 ? -5.446 4.378 23.530 1.00 95.75 190 ILE A O 1
ATOM 1494 N N . MET A 1 191 ? -5.871 6.252 22.372 1.00 96.06 191 MET A N 1
ATOM 1495 C CA . MET A 1 191 ? -7.324 6.162 22.541 1.00 96.06 191 MET A CA 1
ATOM 1496 C C . MET A 1 191 ? -7.900 4.981 21.756 1.00 96.06 191 MET A C 1
ATOM 1498 O O . MET A 1 191 ? -8.744 4.263 22.290 1.00 96.06 191 MET A O 1
ATOM 1502 N N . GLU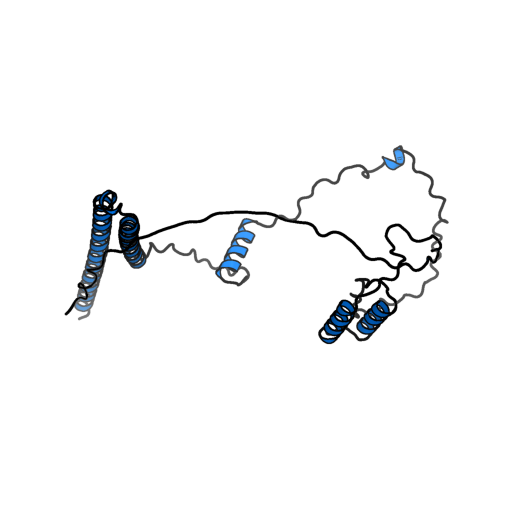 A 1 192 ? -7.415 4.758 20.535 1.00 96.94 192 GLU A N 1
ATOM 1503 C CA . GLU A 1 192 ? -7.797 3.614 19.707 1.00 96.94 192 GLU A CA 1
ATOM 1504 C C . GLU A 1 192 ? -7.349 2.287 20.339 1.00 96.94 192 GLU A C 1
ATOM 1506 O O . GLU A 1 192 ? -8.166 1.379 20.469 1.00 96.94 192 GLU A O 1
ATOM 1511 N N . GLU A 1 193 ? -6.119 2.202 20.862 1.00 97.50 193 GLU A N 1
ATOM 1512 C CA . GLU A 1 193 ? -5.645 1.015 21.591 1.00 97.50 193 GLU A CA 1
ATOM 1513 C C . GLU A 1 193 ? -6.522 0.685 22.808 1.00 97.50 193 GLU A C 1
ATOM 1515 O O . GLU A 1 193 ? -6.793 -0.483 23.094 1.00 97.50 193 GLU A O 1
ATOM 1520 N N . ILE A 1 194 ? -6.951 1.700 23.569 1.00 98.00 194 ILE A N 1
ATOM 1521 C CA . ILE A 1 194 ? -7.838 1.488 24.721 1.00 98.00 194 ILE A CA 1
ATOM 1522 C C . ILE A 1 194 ? -9.171 0.905 24.256 1.00 98.00 194 ILE A C 1
ATOM 1524 O O . ILE A 1 194 ? -9.663 -0.034 24.883 1.00 98.00 194 ILE A O 1
ATOM 1528 N N . GLU A 1 195 ? -9.745 1.449 23.186 1.00 98.12 195 GLU A N 1
ATOM 1529 C CA . GLU A 1 195 ? -11.028 0.986 22.665 1.00 98.12 195 GLU A CA 1
ATOM 1530 C C . GLU A 1 195 ? -10.931 -0.436 22.107 1.00 98.12 195 GLU A C 1
ATOM 1532 O O . GLU A 1 195 ? -11.757 -1.277 22.447 1.00 98.12 195 GLU A O 1
ATOM 1537 N N . GLU A 1 196 ? -9.867 -0.757 21.367 1.00 98.31 196 GLU A N 1
ATOM 1538 C CA . GLU A 1 196 ? -9.597 -2.115 20.883 1.00 98.31 196 GLU A CA 1
ATOM 1539 C C . GLU A 1 196 ? -9.535 -3.117 22.044 1.00 98.31 196 GLU A C 1
ATOM 1541 O O . GLU A 1 196 ? -10.126 -4.195 21.989 1.00 98.31 196 GLU A O 1
ATOM 1546 N N . ARG A 1 197 ? -8.860 -2.755 23.143 1.00 98.19 197 ARG A N 1
ATOM 1547 C CA . ARG A 1 197 ? -8.774 -3.625 24.323 1.00 98.19 197 ARG A CA 1
ATOM 1548 C C . ARG A 1 197 ? -10.100 -3.797 25.048 1.00 98.19 197 ARG A C 1
ATOM 1550 O O . ARG A 1 197 ? -10.329 -4.866 25.609 1.00 98.19 197 ARG A O 1
ATOM 1557 N N . ARG A 1 198 ? -10.962 -2.782 25.049 1.00 97.56 198 ARG A N 1
ATOM 1558 C CA . ARG A 1 198 ? -12.319 -2.912 25.591 1.00 97.56 198 ARG A CA 1
ATOM 1559 C C . ARG A 1 198 ? -13.168 -3.819 24.714 1.00 97.56 198 ARG A C 1
ATOM 1561 O O . ARG A 1 198 ? -13.741 -4.767 25.237 1.00 97.56 198 ARG A O 1
ATOM 1568 N N . GLN A 1 199 ? -13.142 -3.598 23.404 1.00 97.94 199 GLN A N 1
ATOM 1569 C CA . GLN A 1 199 ? -13.860 -4.432 22.448 1.00 97.94 199 GLN A CA 1
ATOM 1570 C C . GLN A 1 199 ? -13.412 -5.893 22.531 1.00 97.94 199 GLN A C 1
ATOM 1572 O O . GLN A 1 199 ? -14.240 -6.792 22.500 1.00 97.94 199 GLN A O 1
ATOM 1577 N N . PHE A 1 200 ? -12.117 -6.146 22.729 1.00 97.94 200 PHE A N 1
ATOM 1578 C CA . PHE A 1 200 ? -11.618 -7.500 22.951 1.00 97.94 200 PHE A CA 1
ATOM 1579 C C . PHE A 1 200 ? -12.264 -8.176 24.173 1.00 97.94 200 PHE A C 1
ATOM 1581 O O . PHE A 1 200 ? -12.588 -9.361 24.113 1.00 97.94 200 PHE A O 1
ATOM 1588 N N . LEU A 1 201 ? -12.461 -7.455 25.284 1.00 97.44 201 LEU A N 1
ATOM 1589 C CA . LEU A 1 201 ? -13.167 -8.016 26.441 1.00 97.44 201 LEU A CA 1
ATOM 1590 C C . LEU A 1 201 ? -14.637 -8.286 26.131 1.00 97.44 201 LEU A C 1
ATOM 1592 O O . LEU A 1 201 ? -15.122 -9.347 26.512 1.00 97.44 201 LEU A O 1
ATOM 1596 N N . ASP A 1 202 ? -15.306 -7.395 25.402 1.00 97.19 202 ASP A N 1
ATOM 1597 C CA . ASP A 1 202 ? -16.698 -7.589 24.980 1.00 97.19 202 ASP A CA 1
ATOM 1598 C C . ASP A 1 202 ? -16.837 -8.821 24.063 1.00 97.19 202 ASP A C 1
ATOM 1600 O O . ASP A 1 202 ? -17.730 -9.657 24.243 1.00 97.19 202 ASP A O 1
ATOM 1604 N N . ASP A 1 203 ? -15.896 -9.003 23.135 1.00 97.56 203 ASP A N 1
ATOM 1605 C CA . ASP A 1 203 ? -15.832 -10.166 22.253 1.00 97.56 203 ASP A CA 1
ATOM 1606 C C . ASP A 1 203 ? -15.611 -11.455 23.063 1.00 97.56 203 ASP A C 1
ATOM 1608 O O . ASP A 1 203 ? -16.291 -12.458 22.839 1.00 97.56 203 ASP A O 1
ATOM 1612 N N . MET A 1 204 ? -14.718 -11.444 24.059 1.00 97.00 204 MET A N 1
ATOM 1613 C CA . MET A 1 204 ? -14.491 -12.602 24.937 1.00 97.00 204 MET A CA 1
ATOM 1614 C C . MET A 1 204 ? -15.648 -12.857 25.907 1.00 97.00 204 MET A C 1
ATOM 1616 O O . MET A 1 204 ? -15.910 -14.013 26.255 1.00 97.00 204 MET A O 1
ATOM 1620 N N . ALA A 1 205 ? -16.384 -11.821 26.306 1.00 95.56 205 ALA A N 1
ATOM 1621 C CA . ALA A 1 205 ? -17.613 -11.948 27.079 1.00 95.56 205 ALA A CA 1
ATOM 1622 C C . ALA A 1 205 ? -18.709 -12.643 26.268 1.00 95.56 205 ALA A C 1
ATOM 1624 O O . ALA A 1 205 ? -19.397 -13.512 26.805 1.00 95.56 205 ALA A O 1
ATOM 1625 N N . SER A 1 206 ? -18.804 -12.370 24.961 1.00 96.25 206 SER A N 1
ATOM 1626 C CA . SER A 1 206 ? -19.738 -13.070 24.066 1.00 96.25 206 SER A CA 1
ATOM 1627 C C . SER A 1 206 ? -19.466 -14.581 23.973 1.00 96.25 206 SER A C 1
ATOM 1629 O O . SER A 1 206 ? -20.396 -15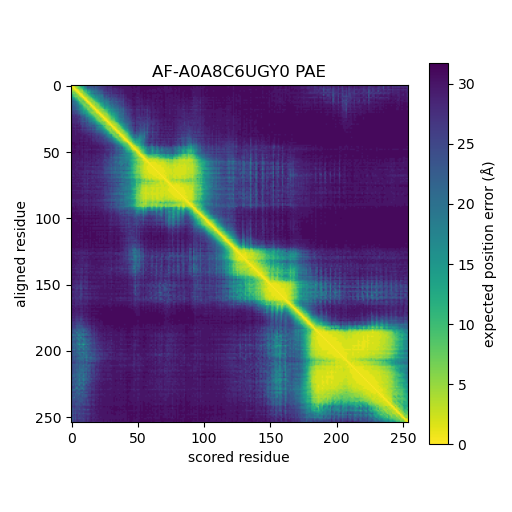.375 23.836 1.00 96.25 206 SER A O 1
ATOM 1631 N N . VAL A 1 207 ? -18.197 -14.984 24.117 1.00 96.00 207 VAL A N 1
ATOM 1632 C CA . VAL A 1 207 ? -17.752 -16.390 24.156 1.00 96.00 207 VAL A CA 1
ATOM 1633 C C . VAL A 1 207 ? -17.842 -16.983 25.576 1.00 96.00 207 VAL A C 1
ATOM 1635 O O . VAL A 1 207 ? -17.763 -18.198 25.748 1.00 96.00 207 VAL A O 1
ATOM 1638 N N . GLY A 1 208 ? -18.039 -16.152 26.607 1.00 95.00 208 GLY A N 1
ATOM 1639 C CA . GLY A 1 208 ? -18.091 -16.556 28.017 1.00 95.00 208 GLY A CA 1
ATOM 1640 C C . GLY A 1 208 ? -16.721 -16.764 28.679 1.00 95.00 208 GLY A C 1
ATOM 1641 O O . GLY A 1 208 ? -16.652 -17.343 29.761 1.00 95.00 208 GLY A O 1
ATOM 1642 N N . GLN A 1 209 ? -15.633 -16.299 28.053 1.00 94.94 209 GLN A N 1
ATOM 1643 C CA . GLN A 1 209 ? -14.246 -16.451 28.527 1.00 94.94 209 GLN A CA 1
ATOM 1644 C C . GLN A 1 209 ? -13.633 -15.143 29.064 1.00 94.94 209 GLN A C 1
ATOM 1646 O O . GLN A 1 209 ? -12.429 -15.061 29.293 1.00 94.94 209 GLN A O 1
ATOM 1651 N N . GLU A 1 210 ? -14.447 -14.113 29.311 1.00 94.69 210 GLU A N 1
ATOM 1652 C CA . GLU A 1 210 ? -13.988 -12.794 29.776 1.00 94.69 210 GLU A CA 1
ATOM 1653 C C . GLU A 1 210 ? -13.076 -12.868 31.012 1.00 94.69 210 GLU A C 1
ATOM 1655 O O . GLU A 1 210 ? -12.017 -12.241 31.046 1.00 94.69 210 GLU A O 1
ATOM 1660 N N . HIS A 1 211 ? -13.448 -13.670 32.016 1.00 94.44 211 HIS A N 1
ATOM 1661 C CA . HIS A 1 211 ? -12.735 -13.744 33.296 1.00 94.44 211 HIS A CA 1
ATOM 1662 C C . HIS A 1 211 ? -11.271 -14.200 33.154 1.00 94.44 211 HIS A C 1
ATOM 1664 O O . HIS A 1 211 ? -10.425 -13.808 33.960 1.00 94.44 211 HIS A O 1
ATOM 1670 N N . GLU A 1 212 ? -10.944 -15.001 32.134 1.00 96.12 212 GLU A N 1
ATOM 1671 C CA . GLU A 1 212 ? -9.568 -15.457 31.892 1.00 96.12 212 GLU A CA 1
ATOM 1672 C C . GLU A 1 212 ? -8.646 -14.297 31.492 1.00 96.12 212 GLU A C 1
ATOM 1674 O O . GLU A 1 212 ? -7.480 -14.249 31.892 1.00 96.12 212 GLU A O 1
ATOM 1679 N N . TYR A 1 213 ? -9.187 -13.325 30.756 1.00 96.94 213 TYR A N 1
ATOM 1680 C CA . TYR A 1 213 ? -8.422 -12.225 30.175 1.00 96.94 213 TYR A CA 1
ATOM 1681 C C . TYR A 1 213 ? -8.611 -10.896 30.910 1.00 96.94 213 TYR A C 1
ATOM 1683 O O . TYR A 1 213 ? -7.733 -10.033 30.834 1.00 96.94 213 TYR A O 1
ATOM 1691 N N . ALA A 1 214 ? -9.696 -10.740 31.674 1.00 95.94 214 ALA A N 1
ATOM 1692 C CA . ALA A 1 214 ? -10.082 -9.500 32.344 1.00 95.94 214 ALA A CA 1
ATOM 1693 C C . ALA A 1 214 ? -8.922 -8.841 33.103 1.00 95.94 214 ALA A C 1
ATOM 1695 O O . ALA A 1 214 ? -8.653 -7.656 32.926 1.00 95.94 214 ALA A O 1
ATOM 1696 N N . ASN A 1 215 ? -8.180 -9.600 33.912 1.00 96.56 215 ASN A N 1
ATOM 1697 C CA . ASN A 1 215 ? -7.089 -9.044 34.719 1.00 96.56 215 ASN A CA 1
ATOM 1698 C C . ASN A 1 215 ? -5.931 -8.504 33.865 1.00 96.56 215 ASN A C 1
ATOM 1700 O O . ASN A 1 215 ? -5.402 -7.428 34.152 1.00 96.56 215 ASN A O 1
ATOM 1704 N N . ILE A 1 216 ? -5.550 -9.233 32.813 1.00 97.56 216 ILE A N 1
ATOM 1705 C CA . ILE A 1 216 ? -4.450 -8.852 31.919 1.00 97.56 216 ILE A CA 1
ATOM 1706 C C . ILE A 1 216 ? -4.859 -7.612 31.129 1.00 97.56 216 ILE A C 1
ATOM 1708 O O . ILE A 1 216 ? -4.158 -6.602 31.147 1.00 97.56 216 ILE A O 1
ATOM 1712 N N . ILE A 1 217 ? -6.035 -7.649 30.506 1.00 97.88 217 ILE A N 1
ATOM 1713 C CA . ILE A 1 217 ? -6.506 -6.562 29.654 1.00 97.88 217 ILE A CA 1
ATOM 1714 C C . ILE A 1 217 ? -6.776 -5.292 30.466 1.00 97.88 217 ILE A C 1
ATOM 1716 O O . ILE A 1 217 ? -6.387 -4.206 30.043 1.00 97.88 217 ILE A O 1
ATOM 1720 N N . ASN A 1 218 ? -7.326 -5.398 31.677 1.00 97.38 218 ASN A N 1
ATOM 1721 C CA . ASN A 1 218 ? -7.500 -4.240 32.557 1.00 97.38 218 ASN A CA 1
ATOM 1722 C C . ASN A 1 218 ? -6.163 -3.618 32.987 1.00 97.38 218 ASN A C 1
ATOM 1724 O O . ASN A 1 218 ? -6.052 -2.389 33.084 1.00 97.38 218 ASN A O 1
ATOM 1728 N N . ALA A 1 219 ? -5.127 -4.431 33.220 1.00 97.94 219 ALA A N 1
ATOM 1729 C CA . ALA A 1 219 ? -3.783 -3.923 33.490 1.00 97.94 219 ALA A CA 1
ATOM 1730 C C . ALA A 1 219 ? -3.208 -3.183 32.270 1.00 97.94 219 ALA A C 1
ATOM 1732 O O . ALA A 1 219 ? -2.607 -2.114 32.411 1.00 97.94 219 ALA A O 1
ATOM 1733 N N . GLU A 1 220 ? -3.453 -3.709 31.072 1.00 97.56 220 GLU A N 1
ATOM 1734 C CA . GLU A 1 220 ? -3.052 -3.098 29.810 1.00 97.56 220 GLU A CA 1
ATOM 1735 C C . GLU A 1 220 ? -3.777 -1.778 29.532 1.00 97.56 220 GLU A C 1
ATOM 1737 O O . GLU A 1 220 ? -3.114 -0.778 29.253 1.00 97.56 220 GLU A O 1
ATOM 1742 N N . ILE A 1 221 ? -5.099 -1.728 29.705 1.00 97.75 221 ILE A N 1
ATOM 1743 C CA . ILE A 1 221 ? -5.899 -0.496 29.635 1.00 97.75 221 ILE A CA 1
ATOM 1744 C C . ILE A 1 221 ? -5.360 0.530 30.642 1.00 97.75 221 ILE A C 1
ATOM 1746 O O . ILE A 1 221 ? -5.112 1.689 30.304 1.00 97.75 221 ILE A O 1
ATOM 1750 N N . SER A 1 222 ? -5.078 0.100 31.875 1.00 97.94 222 SER A N 1
ATOM 1751 C CA . SER A 1 222 ? -4.510 0.966 32.915 1.00 97.94 222 SER A CA 1
ATOM 1752 C C . SER A 1 222 ? -3.124 1.512 32.548 1.00 97.94 222 SER A C 1
ATOM 1754 O O . SER A 1 222 ? -2.768 2.632 32.929 1.00 97.94 222 SER A O 1
ATOM 1756 N N . GLN A 1 223 ? -2.311 0.747 31.817 1.00 97.94 223 GLN A N 1
ATOM 1757 C CA . GLN A 1 223 ? -1.035 1.218 31.283 1.00 97.94 223 GLN A CA 1
ATOM 1758 C C . GLN A 1 223 ? -1.238 2.308 30.223 1.00 97.94 223 GLN A C 1
ATOM 1760 O O . GLN A 1 223 ? -0.651 3.382 30.373 1.00 97.94 223 GLN A O 1
ATOM 1765 N N . ARG A 1 224 ? -2.115 2.089 29.234 1.00 97.25 224 ARG A N 1
ATOM 1766 C CA . ARG A 1 224 ? -2.411 3.076 28.177 1.00 97.25 224 ARG A CA 1
ATOM 1767 C C . ARG A 1 224 ? -3.001 4.367 28.746 1.00 97.25 224 ARG A C 1
ATOM 1769 O O . ARG A 1 224 ? -2.547 5.457 28.410 1.00 97.25 224 ARG A O 1
ATOM 1776 N N . ILE A 1 225 ? -3.917 4.277 29.714 1.00 97.19 225 ILE A N 1
ATOM 1777 C CA . ILE A 1 225 ? -4.478 5.455 30.403 1.00 97.19 225 ILE A CA 1
ATOM 1778 C C . ILE A 1 225 ? -3.382 6.275 31.102 1.00 97.19 225 ILE A C 1
ATOM 1780 O O . ILE A 1 225 ? -3.438 7.508 31.131 1.00 97.19 225 ILE A O 1
ATOM 1784 N N . ARG A 1 226 ? -2.378 5.623 31.704 1.00 96.88 226 ARG A N 1
ATOM 1785 C CA . ARG A 1 226 ? -1.251 6.338 32.326 1.00 96.88 226 ARG A CA 1
ATOM 1786 C C . ARG A 1 226 ? -0.399 7.051 31.283 1.00 96.88 226 ARG A C 1
ATOM 1788 O O . ARG A 1 226 ? -0.012 8.194 31.521 1.00 96.88 226 ARG A O 1
ATOM 1795 N N . GLU A 1 227 ? -0.143 6.414 30.149 1.00 94.88 227 GLU A N 1
ATOM 1796 C CA . GLU A 1 227 ? 0.571 7.023 29.026 1.00 94.88 227 GLU A CA 1
ATOM 1797 C C . GLU A 1 227 ? -0.163 8.260 28.496 1.00 94.88 227 GLU A C 1
ATOM 1799 O O . GLU A 1 227 ? 0.431 9.336 28.387 1.00 94.88 227 GLU A O 1
ATOM 1804 N N . LEU A 1 228 ? -1.479 8.144 28.309 1.00 94.38 228 LEU A N 1
ATOM 1805 C CA . LEU A 1 228 ? -2.355 9.238 27.899 1.00 94.38 228 LEU A CA 1
ATOM 1806 C C . LEU A 1 228 ? -2.268 10.432 28.865 1.00 94.38 228 LEU A C 1
ATOM 1808 O O . LEU A 1 228 ? -2.065 11.574 28.450 1.00 94.38 228 LEU A O 1
ATOM 1812 N N . LYS A 1 229 ? -2.327 10.169 30.179 1.00 93.94 229 LYS A N 1
ATOM 1813 C CA . LYS A 1 229 ? -2.179 11.198 31.225 1.00 93.94 229 LYS A CA 1
ATOM 1814 C C . LYS A 1 229 ? -0.811 11.880 31.190 1.00 93.94 229 LYS A C 1
ATOM 1816 O O . LYS A 1 229 ? -0.714 13.064 31.507 1.00 93.94 229 LYS A O 1
ATOM 1821 N N . MET A 1 230 ? 0.255 11.153 30.860 1.00 92.19 230 MET A N 1
ATOM 1822 C CA . MET A 1 230 ? 1.600 11.728 30.761 1.00 92.19 230 MET A CA 1
ATOM 1823 C C . MET A 1 230 ? 1.730 12.653 29.551 1.00 92.19 230 MET A C 1
ATOM 1825 O O . MET A 1 230 ? 2.314 13.733 29.672 1.00 92.19 230 MET A O 1
ATOM 1829 N N . LEU A 1 231 ? 1.150 12.270 28.411 1.00 91.25 231 LEU A N 1
ATOM 1830 C CA . LEU A 1 231 ? 1.109 13.118 27.220 1.00 91.25 231 LEU A CA 1
ATOM 1831 C C . LEU A 1 231 ? 0.312 14.401 27.460 1.00 91.25 231 LEU A C 1
ATOM 1833 O O . LEU A 1 231 ? 0.786 15.477 27.093 1.00 91.25 231 LEU A O 1
ATOM 1837 N N . ASP A 1 232 ? -0.841 14.305 28.122 1.00 90.38 232 ASP A N 1
ATOM 1838 C CA . ASP A 1 232 ? -1.674 15.468 28.436 1.00 90.38 232 ASP A CA 1
ATOM 1839 C C . ASP A 1 232 ? -0.966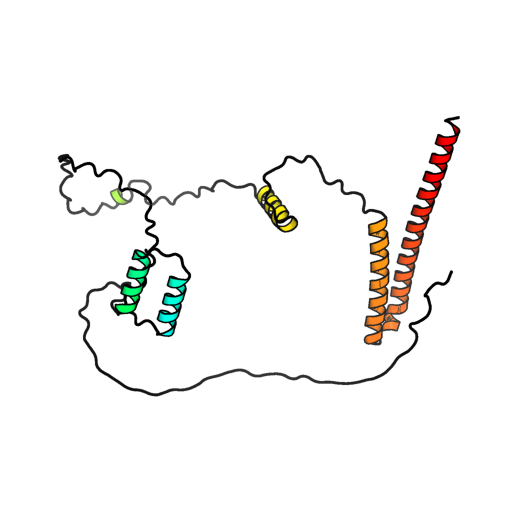 16.439 29.397 1.00 90.38 232 ASP A C 1
ATOM 1841 O O . ASP A 1 232 ? -0.872 17.636 29.127 1.00 90.38 232 ASP A O 1
ATOM 1845 N N . LYS A 1 233 ? -0.324 15.920 30.453 1.00 90.81 233 LYS A N 1
ATOM 1846 C CA . LYS A 1 233 ? 0.520 16.729 31.354 1.00 90.81 233 LYS A CA 1
ATOM 1847 C C . LYS A 1 233 ? 1.672 17.419 30.625 1.00 90.81 233 LYS A C 1
ATOM 1849 O O . LYS A 1 233 ? 1.987 18.570 30.910 1.00 90.81 233 LYS A O 1
ATOM 1854 N N . SER A 1 234 ? 2.332 16.725 29.699 1.00 86.25 234 SER A N 1
ATOM 1855 C CA . SER A 1 234 ? 3.406 17.326 28.902 1.00 86.25 234 SER A CA 1
ATOM 1856 C C . SER A 1 234 ? 2.874 18.464 28.023 1.00 86.25 234 SER A C 1
ATOM 1858 O O . SER A 1 234 ? 3.517 19.509 27.903 1.00 86.25 234 SER A O 1
ATOM 1860 N N . ARG A 1 235 ? 1.675 18.302 27.453 1.00 85.31 235 ARG A N 1
ATOM 1861 C CA . ARG A 1 235 ? 1.005 19.335 26.661 1.00 85.31 235 ARG A CA 1
ATOM 1862 C C . ARG A 1 235 ? 0.632 20.550 27.512 1.00 85.31 235 ARG A C 1
ATOM 1864 O O . ARG A 1 235 ? 0.949 21.667 27.121 1.00 85.31 235 ARG A O 1
ATOM 1871 N N . THR A 1 236 ? 0.018 20.374 28.679 1.00 83.81 236 THR A N 1
ATOM 1872 C CA . THR A 1 236 ? -0.331 21.516 29.543 1.00 83.81 236 THR A CA 1
ATOM 1873 C C . THR A 1 236 ? 0.911 22.281 30.002 1.00 83.81 236 THR A C 1
ATOM 1875 O O . THR A 1 236 ? 0.933 23.507 29.918 1.00 83.81 236 THR A O 1
ATOM 1878 N N . GLN A 1 237 ? 1.995 21.581 30.350 1.00 82.75 237 GLN A N 1
ATOM 1879 C CA . GLN A 1 237 ? 3.268 22.213 30.713 1.00 82.75 237 GLN A CA 1
ATOM 1880 C C . GLN A 1 237 ? 3.896 23.028 29.573 1.00 82.75 237 GLN A C 1
ATOM 1882 O O . GLN A 1 237 ? 4.490 24.076 29.831 1.00 82.75 237 GLN A O 1
ATOM 1887 N N . THR A 1 238 ? 3.815 22.569 28.318 1.00 78.50 238 THR A N 1
ATOM 1888 C CA . THR A 1 238 ? 4.341 23.351 27.183 1.00 78.50 238 THR A CA 1
ATOM 1889 C C . THR A 1 238 ? 3.504 24.601 26.924 1.00 78.50 238 THR A C 1
ATOM 1891 O O . THR A 1 238 ? 4.075 25.661 26.666 1.00 78.50 238 THR A O 1
ATOM 1894 N N . LEU A 1 239 ? 2.176 24.519 27.071 1.00 77.00 239 LEU A N 1
ATOM 1895 C CA . LEU A 1 239 ? 1.286 25.679 26.971 1.00 77.00 239 LEU A CA 1
ATOM 1896 C C . LEU A 1 239 ? 1.542 26.711 28.083 1.00 77.00 239 LEU A C 1
ATOM 1898 O O . LEU A 1 239 ? 1.621 27.909 27.801 1.00 77.00 239 LEU A O 1
ATOM 1902 N N . GLU A 1 240 ? 1.708 26.271 29.333 1.00 77.31 240 GLU A N 1
ATOM 1903 C CA . GLU A 1 240 ? 2.013 27.162 30.462 1.00 77.31 240 GLU A CA 1
ATOM 1904 C C . GLU A 1 240 ? 3.353 27.885 30.273 1.00 77.31 240 GLU A C 1
ATOM 1906 O O . GLU A 1 240 ? 3.426 29.105 30.437 1.00 77.31 240 GLU A O 1
ATOM 1911 N N .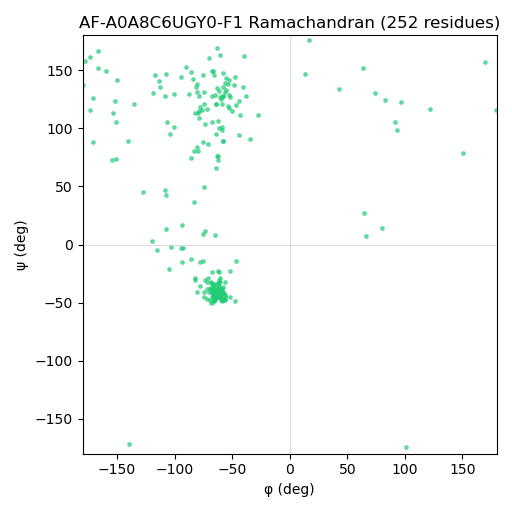 LYS A 1 241 ? 4.400 27.163 29.849 1.00 75.94 241 LYS A N 1
ATOM 1912 C CA . LYS A 1 241 ? 5.716 27.752 29.554 1.00 75.94 241 LYS A CA 1
ATOM 1913 C C . LYS A 1 241 ? 5.651 28.768 28.412 1.00 75.94 241 LYS A C 1
ATOM 1915 O O . LYS A 1 241 ? 6.176 29.865 28.561 1.00 75.94 241 LYS A O 1
ATOM 1920 N N . GLY A 1 242 ? 4.955 28.454 27.316 1.00 70.44 242 GLY A N 1
ATOM 1921 C CA . GLY A 1 242 ? 4.778 29.395 26.202 1.00 70.44 242 GLY A CA 1
ATOM 1922 C C . GLY A 1 242 ? 4.022 30.671 26.596 1.00 70.44 242 GLY A C 1
ATOM 1923 O O . GLY A 1 242 ? 4.342 31.757 26.119 1.00 70.44 242 GLY A O 1
ATOM 1924 N N . THR A 1 243 ? 3.064 30.563 27.521 1.00 66.19 243 THR A N 1
ATOM 1925 C CA . THR A 1 243 ? 2.295 31.712 28.031 1.00 66.19 243 THR A CA 1
ATOM 1926 C C . THR A 1 243 ? 3.122 32.603 28.969 1.00 66.19 243 THR A C 1
ATOM 1928 O O . THR A 1 243 ? 2.890 33.809 29.039 1.00 66.19 243 THR A O 1
ATOM 1931 N N . LEU A 1 244 ? 4.082 32.032 29.705 1.00 60.69 244 LEU A N 1
ATOM 1932 C CA . LEU A 1 244 ? 4.986 32.776 30.590 1.00 60.69 244 LEU A CA 1
ATOM 1933 C C . LEU A 1 244 ? 6.052 33.556 29.812 1.00 60.69 244 LEU A C 1
ATOM 1935 O O . LEU A 1 244 ? 6.308 34.709 30.148 1.00 60.69 244 LEU A O 1
ATOM 1939 N N . GLU A 1 245 ? 6.621 32.971 28.759 1.00 61.47 245 GLU A N 1
ATOM 1940 C CA . GLU A 1 245 ? 7.608 33.645 27.900 1.00 61.47 245 GLU A CA 1
ATOM 1941 C C . GLU A 1 245 ? 6.983 34.851 27.172 1.00 61.47 245 GLU A C 1
ATOM 1943 O O . GLU A 1 245 ? 7.510 35.955 27.245 1.00 61.47 245 GLU A O 1
ATOM 1948 N N . GLN A 1 246 ? 5.762 34.720 26.634 1.00 57.81 246 GLN A N 1
ATOM 1949 C CA . GLN A 1 246 ? 5.040 35.849 26.016 1.00 57.81 246 GLN A CA 1
ATOM 1950 C C . GLN A 1 246 ? 4.705 37.002 26.979 1.00 57.81 246 GLN A C 1
ATOM 1952 O O . GLN A 1 246 ? 4.453 38.125 26.538 1.00 57.81 246 GLN A O 1
ATOM 1957 N N . LYS A 1 247 ? 4.647 36.742 28.291 1.00 60.03 247 LYS A N 1
ATOM 1958 C CA . LYS A 1 247 ? 4.456 37.790 29.306 1.00 60.03 247 LYS A CA 1
ATOM 1959 C C . LYS A 1 247 ? 5.767 38.492 29.657 1.00 60.03 247 LYS A C 1
ATOM 1961 O O . LYS A 1 247 ? 5.722 39.663 30.018 1.00 60.03 247 LYS A O 1
ATOM 1966 N N . ARG A 1 248 ? 6.909 37.810 29.538 1.00 56.28 248 ARG A N 1
ATOM 1967 C CA . ARG A 1 248 ? 8.239 38.397 29.752 1.00 56.28 248 ARG A CA 1
ATOM 1968 C C . ARG A 1 248 ? 8.602 39.348 28.615 1.00 56.28 248 ARG A C 1
ATOM 1970 O O . ARG A 1 248 ? 8.888 40.504 28.897 1.00 56.28 248 ARG A O 1
ATOM 1977 N N . ASP A 1 249 ? 8.400 38.927 27.368 1.00 58.66 249 ASP A N 1
ATOM 1978 C CA . ASP A 1 249 ? 8.679 39.762 26.188 1.00 58.66 249 ASP A CA 1
ATOM 1979 C C . ASP A 1 249 ? 7.813 41.036 26.146 1.00 58.66 249 ASP A C 1
ATOM 1981 O O . ASP A 1 249 ? 8.273 42.098 25.747 1.00 58.66 249 ASP A O 1
ATOM 1985 N N . LYS A 1 250 ? 6.566 40.973 26.639 1.00 56.88 250 LYS A N 1
ATOM 1986 C CA . LYS A 1 250 ? 5.684 42.151 26.763 1.00 56.88 250 LYS A CA 1
ATOM 1987 C C . LYS A 1 250 ? 6.031 43.100 27.911 1.00 56.88 250 LYS A C 1
ATOM 1989 O O . LYS A 1 250 ? 5.483 44.196 27.953 1.00 56.88 250 LYS A O 1
ATOM 1994 N N . THR A 1 251 ? 6.866 42.682 28.859 1.00 56.22 251 THR A N 1
ATOM 1995 C CA . THR A 1 251 ? 7.276 43.531 29.991 1.00 56.22 251 THR A CA 1
ATOM 1996 C C . THR A 1 251 ? 8.585 44.275 29.692 1.00 56.22 251 THR A C 1
ATOM 1998 O O . THR A 1 251 ? 8.887 45.248 30.371 1.00 56.22 251 THR A O 1
ATOM 2001 N N . GLU A 1 252 ? 9.332 43.864 28.660 1.00 54.16 252 GLU A N 1
ATOM 2002 C CA . GLU A 1 252 ? 10.558 44.536 28.194 1.00 54.16 252 GLU A CA 1
ATOM 2003 C C . GLU A 1 252 ? 10.316 45.548 27.051 1.00 54.16 252 GLU A C 1
ATOM 2005 O O . GLU A 1 252 ? 11.241 46.244 26.641 1.00 54.16 252 GLU A O 1
ATOM 2010 N N . GLU A 1 253 ? 9.074 45.676 26.566 1.00 52.31 253 GLU A N 1
ATOM 2011 C CA . GLU A 1 253 ? 8.643 46.679 25.574 1.00 52.31 253 GLU A CA 1
ATOM 2012 C C . GLU A 1 253 ? 7.750 47.769 26.216 1.00 52.31 253 GLU A C 1
ATOM 2014 O O . GLU A 1 253 ? 6.676 48.093 25.706 1.00 52.31 253 GLU A O 1
ATOM 2019 N N . ILE A 1 254 ? 8.166 48.310 27.373 1.00 42.69 254 ILE A N 1
ATOM 2020 C CA . ILE A 1 254 ? 7.651 49.561 27.975 1.00 42.69 254 ILE A CA 1
ATOM 2021 C C . ILE A 1 254 ? 8.820 50.379 28.523 1.00 42.69 254 ILE A C 1
ATOM 2023 O O . ILE A 1 254 ? 9.618 49.811 29.301 1.00 42.69 254 ILE A O 1
#

Nearest PDB structures (foldseek):
  5oql-assembly1_H  TM=2.146E-01  e=6.718E+00  Thermochaetoides thermophila DSM 1495

Organism: NCBI:txid47308

Solvent-accessible surface area (backbone atoms only — not comparable to full-atom values): 17255 Å² total; per-residue (Å²): 142,84,81,93,84,82,87,90,79,89,87,86,89,84,90,80,93,83,92,86,87,90,90,89,82,89,89,89,88,79,89,85,90,85,88,86,82,87,88,79,89,80,85,90,84,68,62,103,84,54,78,87,61,70,49,81,74,52,69,69,56,53,51,50,51,53,51,50,59,68,74,42,91,67,54,72,69,56,55,49,50,54,52,50,25,65,75,66,17,45,80,85,68,87,76,81,77,73,71,96,80,72,81,77,74,82,79,72,72,82,69,88,68,84,71,80,66,76,74,83,65,77,82,71,83,74,51,74,65,62,65,62,56,68,66,85,82,58,76,82,74,90,70,84,68,89,80,72,62,63,68,60,50,51,53,49,50,52,42,29,74,76,67,73,50,85,71,74,89,71,90,68,97,61,78,79,72,79,66,71,77,52,73,63,59,57,51,52,49,47,52,49,54,45,49,53,53,49,50,51,44,55,57,30,45,76,74,70,53,28,79,82,46,46,68,60,48,52,52,49,42,54,49,45,54,51,52,52,52,51,55,51,53,53,50,54,52,53,54,53,51,56,56,52,52,61,52,52,62,62,63,73,73,113